Protein AF-A0A4Q2D9K8-F1 (afdb_monomer_lite)

Foldseek 3Di:
DDDPDPDDVVVVVVVVVVPVPPLPDPVLALVQVVPDPAALLCQQSVNSVVCVVCVVVFDWDWDDDDDPDDTDIHGPVVVLLPDPVNVSRVDRFDPAPVSNVSSLVSVLVSQCVNADVPDSQRSVQSVLLVVLLVPDPCNRVLVVLCRVVSVVVVVCCVLVVDGDDNVVVVVSVVVSVVVVVVVVVVVVVVVVVVVVVVVVVVVVVVVVVPPDDDDDDDDDDDDDDDDDPPDDPPPDDPDDPWDQDLQQRDTDDYLLPDDPVRAQADSVRHHFQWDADPVDSFIAGPVRFTAQPQCQVPNPVGCSDPDNVPPSGDNAARRHGHNPGHPVQVCVPPVRPDDD

pLDDT: mean 78.57, std 21.01, range [27.64, 98.44]

Secondary structure (DSSP, 8-state):
--------HHHHHHHHHHHTT--PPPHHHHHHHHHSPPPGGGGSHHHHHHHHHHGGGS-EEEPPP-TTPPP-EEE-HHHHHT-GGGGGG--SS-SSHHHHHHHHHHHHHHHHHTSPTT--HHHHHHHHHHHHHHT-TTTTTTHHHHHHHHHHHHHHHHHH-PPP-HHHHHHHHHHHHHHHHHHHHHHHHHHHHHHHHHHHHHHHHHHTTS------------------------------SSPBPTTT--BTS-GGG--TTS-SB-TTSPBPS-EE-TTSS-EE-TT-PBBPHHHHHHGGG--SSSSGGG--SB-S-TTT--SSS-GGG-TTSTTSPPP-

InterPro domains:
  IPR000571 Zinc finger, CCCH-type [PS50103] (286-318)

Radius of gyration: 29.57 Å; chains: 1; bounding box: 108×53×80 Å

Structure (mmCIF, N/CA/C/O backbone):
data_AF-A0A4Q2D9K8-F1
#
_entry.id   AF-A0A4Q2D9K8-F1
#
loop_
_atom_site.group_PDB
_atom_site.id
_atom_site.type_symbol
_atom_site.label_atom_id
_atom_site.label_alt_id
_atom_site.label_comp_id
_atom_site.label_asym_id
_atom_site.label_entity_id
_atom_site.label_seq_id
_atom_site.pdbx_PDB_ins_code
_atom_site.Cartn_x
_atom_site.Cartn_y
_atom_site.Cartn_z
_atom_site.occupancy
_atom_site.B_iso_or_equiv
_atom_site.auth_seq_id
_atom_site.auth_comp_id
_atom_site.auth_asym_id
_atom_site.auth_atom_id
_atom_site.pdbx_PDB_model_num
ATOM 1 N N . MET A 1 1 ? 55.730 -14.990 -0.339 1.00 35.03 1 MET A N 1
ATOM 2 C CA . MET A 1 1 ? 55.556 -14.354 0.984 1.00 35.03 1 MET A CA 1
ATOM 3 C C . MET A 1 1 ? 54.187 -13.722 0.945 1.00 35.03 1 MET A C 1
ATOM 5 O O . MET A 1 1 ? 54.032 -12.628 0.416 1.00 35.03 1 MET A O 1
ATOM 9 N N . ASP A 1 2 ? 53.203 -14.504 1.368 1.00 34.16 2 ASP A N 1
ATOM 10 C CA . ASP A 1 2 ? 51.785 -14.205 1.212 1.00 34.16 2 ASP A CA 1
ATOM 11 C C . ASP A 1 2 ? 51.328 -13.333 2.372 1.00 34.16 2 ASP A C 1
ATOM 13 O O . ASP A 1 2 ? 51.400 -13.739 3.532 1.00 34.16 2 ASP A O 1
ATOM 17 N N . ASN A 1 3 ? 50.883 -12.121 2.058 1.00 31.98 3 ASN A N 1
ATOM 18 C CA . ASN A 1 3 ? 50.346 -11.198 3.044 1.00 31.98 3 ASN A CA 1
ATOM 19 C C . ASN A 1 3 ? 48.836 -11.447 3.158 1.00 31.98 3 ASN A C 1
ATOM 21 O O . ASN A 1 3 ? 48.027 -10.841 2.455 1.00 31.98 3 ASN A O 1
ATOM 25 N N . TRP A 1 4 ? 48.471 -12.402 4.011 1.00 30.23 4 TRP A N 1
ATOM 26 C CA . TRP A 1 4 ? 47.093 -12.617 4.437 1.00 30.23 4 TRP A CA 1
ATOM 27 C C . TRP A 1 4 ? 46.688 -11.457 5.347 1.00 30.23 4 TRP A C 1
ATOM 29 O O . TRP A 1 4 ? 47.058 -11.413 6.520 1.00 30.23 4 TRP A O 1
ATOM 39 N N . TYR A 1 5 ? 45.935 -10.498 4.812 1.00 39.97 5 TYR A N 1
ATOM 40 C CA . TYR A 1 5 ? 45.226 -9.543 5.654 1.00 39.97 5 TYR A CA 1
ATOM 41 C C . TYR A 1 5 ? 44.188 -10.316 6.469 1.00 39.97 5 TYR A C 1
ATOM 43 O O . TYR A 1 5 ? 43.208 -10.817 5.921 1.00 39.97 5 TYR A O 1
ATOM 51 N N . LEU A 1 6 ? 44.426 -10.417 7.780 1.00 42.88 6 LEU A N 1
ATOM 52 C CA . LEU A 1 6 ? 43.429 -10.840 8.756 1.00 42.88 6 LEU A CA 1
ATOM 53 C C . LEU A 1 6 ? 42.192 -9.954 8.597 1.00 42.88 6 LEU A C 1
ATOM 55 O O . LEU A 1 6 ? 42.190 -8.778 8.967 1.00 42.88 6 LEU A O 1
ATOM 59 N N . ILE A 1 7 ? 41.142 -10.532 8.022 1.00 41.81 7 ILE A N 1
ATOM 60 C CA . ILE A 1 7 ? 39.814 -9.940 8.011 1.00 41.81 7 ILE A CA 1
ATOM 61 C C . ILE A 1 7 ? 39.368 -9.876 9.473 1.00 41.81 7 ILE A C 1
ATOM 63 O O . ILE A 1 7 ? 39.369 -10.872 10.192 1.00 41.81 7 ILE A O 1
ATOM 67 N N . ASN A 1 8 ? 39.055 -8.670 9.939 1.00 43.88 8 ASN A N 1
ATOM 68 C CA . ASN A 1 8 ? 38.523 -8.450 11.276 1.00 43.88 8 ASN A CA 1
ATOM 69 C C . ASN A 1 8 ? 37.195 -9.230 11.416 1.00 43.88 8 ASN A C 1
ATOM 71 O O . ASN A 1 8 ? 36.307 -9.006 10.592 1.00 43.88 8 ASN A O 1
ATOM 75 N N . PRO A 1 9 ? 37.000 -10.077 12.443 1.00 47.94 9 PRO A N 1
ATOM 76 C CA . PRO A 1 9 ? 35.754 -10.825 12.643 1.00 47.94 9 PRO A CA 1
ATOM 77 C C . PRO A 1 9 ? 34.503 -9.931 12.707 1.00 47.94 9 PRO A C 1
ATOM 79 O O . PRO A 1 9 ? 33.418 -10.337 12.301 1.00 47.94 9 PRO A O 1
ATOM 82 N N . ALA A 1 10 ? 34.641 -8.671 13.141 1.00 44.41 10 ALA A N 1
ATOM 83 C CA . ALA A 1 10 ? 33.547 -7.695 13.114 1.00 44.41 10 ALA A CA 1
ATOM 84 C C . ALA A 1 10 ? 33.132 -7.289 11.683 1.00 44.41 10 ALA A C 1
ATOM 86 O O . ALA A 1 10 ? 31.974 -6.944 11.440 1.00 44.41 10 ALA A O 1
ATOM 87 N N . ASN A 1 11 ? 34.059 -7.367 10.724 1.00 42.81 11 ASN A N 1
ATOM 88 C CA . ASN A 1 11 ? 33.779 -7.162 9.306 1.00 42.81 11 ASN A CA 1
ATOM 89 C C . ASN A 1 11 ? 33.206 -8.420 8.649 1.00 42.81 11 ASN A C 1
ATOM 91 O O . ASN A 1 11 ? 32.446 -8.269 7.701 1.00 42.81 11 ASN A O 1
ATOM 95 N N . GLU A 1 12 ? 33.494 -9.627 9.152 1.00 41.28 12 GLU A N 1
ATOM 96 C CA . GLU A 1 12 ? 32.852 -10.861 8.672 1.00 41.28 12 GLU A CA 1
ATOM 97 C C . GLU A 1 12 ? 31.369 -10.901 9.026 1.00 41.28 12 GLU A C 1
ATOM 99 O O . GLU A 1 12 ? 30.566 -11.259 8.174 1.00 41.28 12 GLU A O 1
ATOM 104 N N . VAL A 1 13 ? 30.970 -10.457 10.223 1.00 45.75 13 VAL A N 1
ATOM 105 C CA . VAL A 1 13 ? 29.542 -10.399 10.577 1.00 45.75 13 VAL A CA 1
ATOM 106 C C . VAL A 1 13 ? 28.808 -9.390 9.691 1.00 45.75 13 VAL A C 1
ATOM 108 O O . VAL A 1 13 ? 27.728 -9.700 9.205 1.00 45.75 13 VAL A O 1
ATOM 111 N N . ASN A 1 14 ? 29.406 -8.231 9.394 1.00 38.59 14 ASN A N 1
ATOM 112 C CA . ASN A 1 14 ? 28.799 -7.239 8.499 1.00 38.59 14 ASN A CA 1
ATOM 113 C C . ASN A 1 14 ? 28.802 -7.681 7.025 1.00 38.59 14 ASN A C 1
ATOM 115 O O . ASN A 1 14 ? 27.793 -7.532 6.345 1.00 38.59 14 ASN A O 1
ATOM 119 N N . TRP A 1 15 ? 29.891 -8.266 6.517 1.00 34.66 15 TRP A N 1
ATOM 120 C CA . TRP A 1 15 ? 29.957 -8.738 5.129 1.00 34.66 15 TRP A CA 1
ATOM 121 C C . TRP A 1 15 ? 29.147 -10.014 4.894 1.00 34.66 15 TRP A C 1
ATOM 123 O O . TRP A 1 15 ? 28.540 -10.140 3.836 1.00 34.66 15 TRP A O 1
ATOM 133 N N . ALA A 1 16 ? 29.065 -10.932 5.859 1.00 35.22 16 ALA A N 1
ATOM 134 C CA . ALA A 1 16 ? 28.214 -12.115 5.757 1.00 35.22 16 ALA A CA 1
ATOM 135 C C . ALA A 1 16 ? 26.722 -11.750 5.834 1.00 35.22 16 ALA A C 1
ATOM 137 O O . ALA A 1 16 ? 25.930 -12.338 5.100 1.00 35.22 16 ALA A O 1
ATOM 138 N N . PHE A 1 17 ? 26.333 -10.737 6.626 1.00 38.47 17 PHE A N 1
ATOM 139 C CA . PHE A 1 17 ? 24.952 -10.223 6.628 1.00 38.47 17 PHE A CA 1
ATOM 140 C C . PHE A 1 17 ? 24.591 -9.484 5.330 1.00 38.47 17 PHE A C 1
ATOM 142 O O . PHE A 1 17 ? 23.445 -9.543 4.888 1.00 38.47 17 PHE A O 1
ATOM 149 N N . ILE A 1 18 ? 25.565 -8.810 4.708 1.00 40.53 18 ILE A N 1
ATOM 150 C CA . ILE A 1 18 ? 25.373 -8.059 3.458 1.00 40.53 18 ILE A CA 1
ATOM 151 C C . ILE A 1 18 ? 25.428 -8.977 2.218 1.00 40.53 18 ILE A C 1
ATOM 153 O O . ILE A 1 18 ? 24.690 -8.737 1.267 1.00 40.53 18 ILE A O 1
ATOM 157 N N . ASN A 1 19 ? 26.225 -10.056 2.218 1.00 34.38 19 ASN A N 1
ATOM 158 C CA . ASN A 1 19 ? 26.426 -10.900 1.027 1.00 34.38 19 ASN A CA 1
ATOM 159 C C . ASN A 1 19 ? 25.622 -12.210 0.985 1.00 34.38 19 ASN A C 1
ATOM 161 O O . ASN A 1 19 ? 25.427 -12.729 -0.112 1.00 34.38 19 ASN A O 1
ATOM 165 N N . HIS A 1 20 ? 25.101 -12.742 2.101 1.00 38.03 20 HIS A N 1
ATOM 166 C CA . HIS A 1 20 ? 24.167 -13.885 2.040 1.00 38.03 20 HIS A CA 1
ATOM 167 C C . HIS A 1 20 ? 22.721 -13.486 1.696 1.00 38.03 20 HIS A C 1
ATOM 169 O O . HIS A 1 20 ? 21.918 -14.352 1.361 1.00 38.03 20 HIS A O 1
ATOM 175 N N . ASN A 1 21 ? 22.423 -12.184 1.697 1.00 42.75 21 ASN A N 1
ATOM 176 C CA . ASN A 1 21 ? 21.133 -11.601 1.327 1.00 42.75 21 ASN A CA 1
ATOM 177 C C . ASN A 1 21 ? 21.234 -10.740 0.060 1.00 42.75 21 ASN A C 1
ATOM 179 O O . ASN A 1 21 ? 20.575 -9.706 -0.044 1.00 42.75 21 ASN A O 1
ATOM 183 N N . GLN A 1 22 ? 22.032 -11.143 -0.935 1.00 49.69 22 GLN A N 1
ATOM 184 C CA . GLN A 1 22 ? 21.760 -10.665 -2.291 1.00 49.69 22 GLN A CA 1
ATOM 185 C C . GLN A 1 22 ? 20.464 -11.326 -2.755 1.00 49.69 22 GLN A C 1
ATOM 187 O O . GLN A 1 22 ? 20.467 -12.354 -3.433 1.00 49.69 22 GLN A O 1
ATOM 192 N N . THR A 1 23 ? 19.339 -10.754 -2.333 1.00 59.81 23 THR A N 1
ATOM 193 C CA . THR A 1 23 ? 18.025 -11.059 -2.872 1.00 59.81 23 THR A CA 1
ATOM 194 C C . THR A 1 23 ? 18.104 -10.753 -4.359 1.00 59.81 23 THR A C 1
ATOM 196 O O . THR A 1 23 ? 18.115 -9.600 -4.783 1.00 59.81 23 THR A O 1
ATOM 199 N N . ASN A 1 24 ? 18.295 -11.799 -5.161 1.00 79.88 24 ASN A N 1
ATOM 200 C CA . ASN A 1 24 ? 18.372 -11.659 -6.601 1.00 79.88 24 ASN A CA 1
ATOM 201 C C . ASN A 1 24 ? 16.974 -11.276 -7.089 1.00 79.88 24 ASN A C 1
ATOM 203 O O . ASN A 1 24 ? 16.002 -11.982 -6.806 1.00 79.88 24 ASN A O 1
ATOM 207 N N . PHE A 1 25 ? 16.867 -10.138 -7.766 1.00 89.38 25 PHE A N 1
ATOM 208 C CA . PHE A 1 25 ? 15.613 -9.664 -8.329 1.00 89.38 25 PHE A CA 1
ATOM 209 C C . PHE A 1 25 ? 15.608 -9.980 -9.824 1.00 89.38 25 PHE A C 1
ATOM 211 O O . PHE A 1 25 ? 16.459 -9.464 -10.552 1.00 89.38 25 PHE A O 1
ATOM 218 N N . PRO A 1 26 ? 14.664 -10.798 -10.322 1.00 88.94 26 PRO A N 1
ATOM 219 C CA . PRO A 1 26 ? 14.592 -11.074 -11.747 1.00 88.94 26 PRO A CA 1
ATOM 220 C C . PRO A 1 26 ? 14.405 -9.782 -12.549 1.00 88.94 26 PRO A C 1
ATOM 222 O O . PRO A 1 26 ? 13.541 -8.969 -12.222 1.00 88.94 26 PRO A O 1
ATOM 225 N N . ASN A 1 27 ? 15.147 -9.616 -13.647 1.00 89.00 27 ASN A N 1
ATOM 226 C CA . ASN A 1 27 ? 15.088 -8.403 -14.478 1.00 89.00 27 ASN A CA 1
ATOM 227 C C . ASN A 1 27 ? 13.661 -8.041 -14.925 1.00 89.00 27 ASN A C 1
ATOM 229 O O . ASN A 1 27 ? 13.317 -6.866 -15.010 1.00 89.00 27 ASN A O 1
ATOM 233 N N . ILE A 1 28 ? 12.805 -9.039 -15.172 1.00 90.06 28 ILE A N 1
ATOM 234 C CA . ILE A 1 28 ? 11.403 -8.802 -15.543 1.00 90.06 28 ILE A CA 1
ATOM 235 C C . ILE A 1 28 ? 10.595 -8.155 -14.408 1.00 90.06 28 ILE A C 1
ATOM 237 O O . ILE A 1 28 ? 9.701 -7.362 -14.679 1.00 90.06 28 ILE A O 1
ATOM 241 N N . VAL A 1 29 ? 10.921 -8.439 -13.143 1.00 91.75 29 VAL A N 1
ATOM 242 C CA . VAL A 1 29 ? 10.312 -7.796 -11.966 1.00 91.75 29 VAL A CA 1
ATOM 243 C C . VAL A 1 29 ? 10.755 -6.334 -11.904 1.00 91.75 29 VAL A C 1
ATOM 245 O O . VAL A 1 29 ? 9.918 -5.450 -11.753 1.00 91.75 29 VAL A O 1
ATOM 248 N N . VAL A 1 30 ? 12.051 -6.073 -12.117 1.00 89.56 30 VAL A N 1
ATOM 249 C CA . VAL A 1 30 ? 12.616 -4.711 -12.167 1.00 89.56 30 VAL A CA 1
ATOM 250 C C . VAL A 1 30 ? 11.923 -3.870 -13.244 1.00 89.56 30 VAL A C 1
ATOM 252 O O . VAL A 1 30 ? 11.410 -2.794 -12.938 1.00 89.56 30 VAL A O 1
ATOM 255 N N . GLY A 1 31 ? 11.828 -4.393 -14.471 1.00 85.81 31 GLY A N 1
ATOM 256 C CA . GLY A 1 31 ? 11.148 -3.714 -15.577 1.00 85.81 31 GLY A CA 1
ATOM 257 C C . GLY A 1 31 ? 9.638 -3.571 -15.364 1.00 85.81 31 GLY A C 1
ATOM 258 O O . GLY A 1 31 ? 9.051 -2.568 -15.749 1.00 85.81 31 GLY A O 1
ATOM 259 N N . THR A 1 32 ? 8.987 -4.526 -14.691 1.00 89.31 32 THR A N 1
ATOM 260 C CA . THR A 1 32 ? 7.548 -4.424 -14.391 1.00 89.31 32 THR A CA 1
ATOM 261 C C . THR A 1 32 ? 7.241 -3.219 -13.505 1.00 89.31 32 THR A C 1
ATOM 263 O O . THR A 1 32 ? 6.275 -2.516 -13.789 1.00 89.31 32 THR A O 1
ATOM 266 N N . GLU A 1 33 ? 8.065 -2.936 -12.488 1.00 88.62 33 GLU A N 1
ATOM 267 C CA . GLU A 1 33 ? 7.829 -1.838 -11.534 1.00 88.62 33 GLU A CA 1
ATOM 268 C C . GLU A 1 33 ? 7.759 -0.454 -12.212 1.00 88.62 33 GLU A C 1
ATOM 270 O O . GLU A 1 33 ? 7.072 0.450 -11.719 1.00 88.62 33 GLU A O 1
ATOM 275 N N . GLU A 1 34 ? 8.439 -0.274 -13.350 1.00 82.62 34 GLU A N 1
ATOM 276 C CA . GLU A 1 34 ? 8.389 0.957 -14.155 1.00 82.62 34 GLU A CA 1
ATOM 277 C C . GLU A 1 34 ? 7.003 1.218 -14.746 1.00 82.62 34 GLU A C 1
ATOM 279 O O . GLU A 1 34 ? 6.589 2.370 -14.865 1.00 82.62 34 GLU A O 1
ATOM 284 N N . HIS A 1 35 ? 6.257 0.157 -15.042 1.00 83.50 35 HIS A N 1
ATOM 285 C CA . HIS A 1 35 ? 4.963 0.242 -15.712 1.00 83.50 35 HIS A CA 1
ATOM 286 C C . HIS A 1 35 ? 3.786 -0.024 -14.773 1.00 83.50 35 HIS A C 1
ATOM 288 O O . HIS A 1 35 ? 2.715 0.559 -14.934 1.00 83.50 35 HIS A O 1
ATOM 294 N N . VAL A 1 36 ? 3.966 -0.909 -13.794 1.00 87.50 36 VAL A N 1
ATOM 295 C CA . VAL A 1 36 ? 2.915 -1.368 -12.887 1.00 87.50 36 VAL A CA 1
ATOM 296 C C . VAL A 1 36 ? 3.476 -1.470 -11.478 1.00 87.50 36 VAL A C 1
ATOM 298 O O . VAL A 1 36 ? 4.597 -1.910 -11.273 1.00 87.50 36 VAL A O 1
ATOM 301 N N . ARG A 1 37 ? 2.683 -1.061 -10.491 1.00 90.06 37 ARG A N 1
ATOM 302 C CA . ARG A 1 37 ? 3.049 -1.139 -9.078 1.00 90.06 37 ARG A CA 1
ATOM 303 C C . ARG A 1 37 ? 3.127 -2.594 -8.615 1.00 90.06 37 ARG A C 1
ATOM 305 O O . ARG A 1 37 ? 2.149 -3.328 -8.754 1.00 90.06 37 ARG A O 1
ATOM 312 N N . ILE A 1 38 ? 4.248 -2.974 -8.015 1.00 93.94 38 ILE A N 1
ATOM 313 C CA . ILE A 1 38 ? 4.430 -4.271 -7.370 1.00 93.94 38 ILE A CA 1
ATOM 314 C C . ILE A 1 38 ? 4.036 -4.157 -5.887 1.00 93.94 38 ILE A C 1
ATOM 316 O O . ILE A 1 38 ? 4.474 -3.224 -5.202 1.00 93.94 38 ILE A O 1
ATOM 320 N N . PRO A 1 39 ? 3.198 -5.077 -5.377 1.00 96.06 39 PRO A N 1
ATOM 321 C CA . PRO A 1 39 ? 2.836 -5.127 -3.966 1.00 96.06 39 PRO A CA 1
ATOM 322 C C . PRO A 1 39 ? 4.034 -5.204 -3.021 1.00 96.06 39 PRO A C 1
ATOM 324 O O . PRO A 1 39 ? 5.003 -5.912 -3.294 1.00 96.06 39 PRO A O 1
ATOM 327 N N . LEU A 1 40 ? 3.945 -4.555 -1.856 1.00 97.38 40 LEU A N 1
ATOM 328 C CA . LEU A 1 40 ? 5.023 -4.632 -0.861 1.00 97.38 40 LEU A CA 1
ATOM 329 C C . LEU A 1 40 ? 5.185 -6.059 -0.323 1.00 97.38 40 LEU A C 1
ATOM 331 O O . LEU A 1 40 ? 6.307 -6.505 -0.109 1.00 97.38 40 LEU A O 1
ATOM 335 N N . ALA A 1 41 ? 4.085 -6.801 -0.172 1.00 97.06 41 ALA A N 1
ATOM 336 C CA . ALA A 1 41 ? 4.126 -8.183 0.299 1.00 97.06 41 ALA A CA 1
ATOM 337 C C . ALA A 1 41 ? 4.968 -9.114 -0.592 1.00 97.06 41 ALA A C 1
ATOM 339 O O . ALA A 1 41 ? 5.447 -10.134 -0.108 1.00 97.06 41 ALA A O 1
ATOM 340 N N . TRP A 1 42 ? 5.197 -8.787 -1.871 1.00 96.56 42 TRP A N 1
ATOM 341 C CA . TRP A 1 42 ? 6.062 -9.596 -2.744 1.00 96.56 42 TRP A CA 1
ATOM 342 C C . TRP A 1 42 ? 7.522 -9.601 -2.295 1.00 96.56 42 TRP A C 1
ATOM 344 O O . TRP A 1 42 ? 8.267 -10.496 -2.681 1.00 96.56 42 TRP A O 1
ATOM 354 N N . PHE A 1 43 ? 7.920 -8.613 -1.492 1.00 96.81 43 PHE A N 1
ATOM 355 C CA . PHE A 1 43 ? 9.292 -8.416 -1.044 1.00 96.81 43 PHE A CA 1
ATOM 356 C C . PHE A 1 43 ? 9.622 -9.137 0.270 1.00 96.81 43 PHE A C 1
ATOM 358 O O . PHE A 1 43 ? 10.733 -8.979 0.768 1.00 96.81 43 PHE A O 1
ATOM 365 N N . THR A 1 44 ? 8.722 -9.948 0.834 1.00 96.25 44 THR A N 1
ATOM 366 C CA . THR A 1 44 ? 9.105 -10.888 1.906 1.00 96.25 44 THR A CA 1
ATOM 367 C C . THR A 1 44 ? 10.056 -11.952 1.346 1.00 96.25 44 THR A C 1
ATOM 369 O O . THR A 1 44 ? 9.990 -12.271 0.154 1.00 96.25 44 THR A O 1
ATOM 372 N N . ASN A 1 45 ? 10.962 -12.518 2.153 1.00 94.69 45 ASN A N 1
ATOM 373 C CA . ASN A 1 45 ? 11.956 -13.461 1.626 1.00 94.69 45 ASN A CA 1
ATOM 374 C C . ASN A 1 45 ? 11.286 -14.720 1.067 1.00 94.69 45 ASN A C 1
ATOM 376 O O . ASN A 1 45 ? 11.714 -15.220 0.028 1.00 94.69 45 ASN A O 1
ATOM 380 N N . ASP A 1 46 ? 10.206 -15.188 1.695 1.00 94.56 46 ASP A N 1
ATOM 381 C CA . ASP A 1 46 ? 9.431 -16.333 1.209 1.00 94.56 46 ASP A CA 1
ATOM 382 C C . ASP A 1 46 ? 8.835 -16.070 -0.178 1.00 94.56 46 ASP A C 1
ATOM 384 O O . ASP A 1 46 ? 8.950 -16.904 -1.084 1.00 94.56 46 ASP A O 1
ATOM 388 N N . ASN A 1 47 ? 8.255 -14.885 -0.381 1.00 95.88 47 ASN A N 1
ATOM 389 C CA . ASN A 1 47 ? 7.673 -14.516 -1.665 1.00 95.88 47 ASN A CA 1
ATOM 390 C C . ASN A 1 47 ? 8.746 -14.282 -2.731 1.00 95.88 47 ASN A C 1
ATOM 392 O O . ASN A 1 47 ? 8.583 -14.740 -3.862 1.00 95.88 47 ASN A O 1
ATOM 396 N N . LEU A 1 48 ? 9.881 -13.670 -2.386 1.00 95.06 48 LEU A N 1
ATOM 397 C CA . LEU A 1 48 ? 11.008 -13.516 -3.311 1.00 95.06 48 LEU A CA 1
ATOM 398 C C . LEU A 1 48 ? 11.630 -14.864 -3.690 1.00 95.06 48 LEU A C 1
ATOM 400 O O . LEU A 1 48 ? 11.961 -15.086 -4.857 1.00 95.06 48 LEU A O 1
ATOM 404 N N . ALA A 1 49 ? 11.752 -15.798 -2.745 1.00 94.31 49 ALA A N 1
ATOM 405 C CA . ALA A 1 49 ? 12.204 -17.157 -3.023 1.00 94.31 49 ALA A CA 1
ATOM 406 C C . ALA A 1 49 ? 11.225 -17.889 -3.951 1.00 94.31 49 ALA A C 1
ATOM 408 O O . ALA A 1 49 ? 11.646 -18.556 -4.900 1.00 94.31 49 ALA A O 1
ATOM 409 N N . PHE A 1 50 ? 9.919 -17.739 -3.716 1.00 95.31 50 PHE A N 1
ATOM 410 C CA . PHE A 1 50 ? 8.884 -18.282 -4.586 1.00 95.31 50 PHE A CA 1
ATOM 411 C C . PHE A 1 50 ? 8.957 -17.688 -6.002 1.00 95.31 50 PHE A C 1
ATOM 413 O O . PHE A 1 50 ? 8.952 -18.446 -6.974 1.00 95.31 50 PHE A O 1
ATOM 420 N N . ILE A 1 51 ? 9.082 -16.363 -6.131 1.00 95.06 51 ILE A N 1
ATOM 421 C CA . ILE A 1 51 ? 9.212 -15.670 -7.420 1.00 95.06 51 ILE A CA 1
ATOM 422 C C . ILE A 1 51 ? 10.434 -16.196 -8.174 1.00 95.06 51 ILE A C 1
ATOM 424 O O . ILE A 1 51 ? 10.304 -16.626 -9.316 1.00 95.06 51 ILE A O 1
ATOM 428 N N . ASN A 1 52 ? 11.603 -16.241 -7.533 1.00 93.50 52 ASN A N 1
ATOM 429 C CA . ASN A 1 52 ? 12.841 -16.695 -8.168 1.00 93.50 52 ASN A CA 1
ATOM 430 C C . ASN A 1 52 ? 12.768 -18.142 -8.673 1.00 93.50 52 ASN A C 1
ATOM 432 O O . ASN A 1 52 ? 13.258 -18.439 -9.760 1.00 93.50 52 ASN A O 1
ATOM 436 N N . ARG A 1 53 ? 12.124 -19.041 -7.920 1.00 94.56 53 ARG A N 1
ATOM 437 C CA . ARG A 1 53 ? 11.956 -20.447 -8.327 1.00 94.56 53 ARG A CA 1
ATOM 438 C C . ARG A 1 53 ? 10.976 -20.620 -9.484 1.00 94.56 53 ARG A C 1
ATOM 440 O O . ARG A 1 53 ? 11.143 -21.537 -10.280 1.00 94.56 53 ARG A O 1
ATOM 447 N N . ASN A 1 54 ? 9.958 -19.764 -9.567 1.00 94.38 54 ASN A N 1
ATOM 448 C CA . ASN A 1 54 ? 8.824 -19.958 -10.469 1.00 94.38 54 ASN A CA 1
ATOM 449 C C . ASN A 1 54 ? 8.755 -18.934 -11.607 1.00 94.38 54 ASN A C 1
ATOM 451 O O . ASN A 1 54 ? 7.797 -18.971 -12.374 1.00 94.38 54 ASN A O 1
ATOM 455 N N . ILE A 1 55 ? 9.741 -18.039 -11.747 1.00 92.88 55 ILE A N 1
ATOM 456 C CA . ILE A 1 55 ? 9.670 -16.873 -12.644 1.00 92.88 55 ILE A CA 1
ATOM 457 C C . ILE A 1 55 ? 9.325 -17.226 -14.097 1.00 92.88 55 ILE A C 1
ATOM 459 O O . ILE A 1 55 ? 8.599 -16.488 -14.756 1.00 92.88 55 ILE A O 1
ATOM 463 N N . SER A 1 56 ? 9.782 -18.380 -14.589 1.00 92.88 56 SER A N 1
ATOM 464 C CA . SER A 1 56 ? 9.496 -18.874 -15.943 1.00 92.88 56 SER A CA 1
ATOM 465 C C . SER A 1 56 ? 8.019 -19.201 -16.184 1.00 92.88 56 SER A C 1
ATOM 467 O O . SER A 1 56 ? 7.577 -19.214 -17.329 1.00 92.88 56 SER A O 1
ATOM 469 N N . SER A 1 57 ? 7.259 -19.458 -15.119 1.00 94.12 57 SER A N 1
ATOM 470 C CA . SER A 1 57 ? 5.830 -19.788 -15.163 1.00 94.12 57 SER A CA 1
ATOM 471 C C . SER A 1 57 ? 4.932 -18.566 -14.961 1.00 94.12 57 SER A C 1
ATOM 473 O O . SER A 1 57 ? 3.708 -18.695 -15.000 1.00 94.12 57 SER A O 1
ATOM 475 N N . PHE A 1 58 ? 5.505 -17.381 -14.717 1.00 95.69 58 PHE A N 1
ATOM 476 C CA . PHE A 1 58 ? 4.701 -16.183 -14.503 1.00 95.69 58 PHE A CA 1
ATOM 477 C C . PHE A 1 58 ? 4.034 -15.743 -15.812 1.00 95.69 58 PHE A C 1
ATOM 479 O O . PHE A 1 58 ? 4.691 -15.678 -16.855 1.00 95.69 58 PHE A O 1
ATOM 486 N N . PRO A 1 59 ? 2.740 -15.380 -15.773 1.00 95.38 59 PRO A N 1
ATOM 487 C CA . PRO A 1 59 ? 2.076 -14.813 -16.930 1.00 95.38 59 PRO A CA 1
ATOM 488 C C . PRO A 1 59 ? 2.702 -13.457 -17.259 1.00 95.38 59 PRO A C 1
ATOM 490 O O . PRO A 1 59 ? 2.934 -12.623 -16.380 1.00 95.38 59 PRO A O 1
ATOM 493 N N . THR A 1 60 ? 2.948 -13.222 -18.543 1.00 95.94 60 THR A N 1
ATOM 494 C CA . THR A 1 60 ? 3.530 -11.976 -19.043 1.00 95.94 60 THR A CA 1
ATOM 495 C C . THR A 1 60 ? 2.569 -11.271 -19.988 1.00 95.94 60 THR A C 1
ATOM 497 O O . THR A 1 60 ? 1.658 -11.872 -20.560 1.00 95.94 60 THR A O 1
ATOM 500 N N . GLN A 1 61 ? 2.749 -9.966 -20.126 1.00 93.06 61 GLN A N 1
ATOM 501 C CA . GLN A 1 61 ? 2.073 -9.140 -21.116 1.00 93.06 61 GLN A CA 1
ATOM 502 C C . GLN A 1 61 ? 3.081 -8.175 -21.733 1.00 93.06 61 GLN A C 1
ATOM 504 O O . GLN A 1 61 ? 4.118 -7.883 -21.141 1.00 93.06 61 GLN A O 1
ATOM 509 N N . LYS A 1 62 ? 2.786 -7.676 -22.931 1.00 91.06 62 LYS A N 1
ATOM 510 C CA . LYS A 1 62 ? 3.605 -6.638 -23.560 1.00 91.06 62 LYS A CA 1
ATOM 511 C C . LYS A 1 62 ? 3.143 -5.266 -23.083 1.00 91.06 62 LYS A C 1
ATOM 513 O O . LYS A 1 62 ? 1.940 -5.036 -22.965 1.00 91.06 62 LYS A O 1
ATOM 518 N N . THR A 1 63 ? 4.083 -4.362 -22.835 1.00 84.81 63 THR A N 1
ATOM 519 C CA . THR A 1 63 ? 3.765 -2.948 -22.616 1.00 84.81 63 THR A CA 1
ATOM 520 C C . THR A 1 63 ? 3.104 -2.352 -23.859 1.00 84.81 63 THR A C 1
ATOM 522 O O . THR A 1 63 ? 3.292 -2.830 -24.980 1.00 84.81 63 THR A O 1
ATOM 525 N N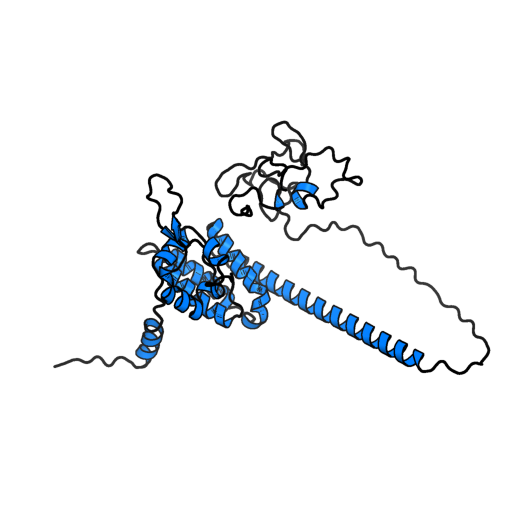 . SER A 1 64 ? 2.299 -1.305 -23.673 1.00 75.00 64 SER A N 1
ATOM 526 C CA . SER A 1 64 ? 1.847 -0.499 -24.810 1.00 75.00 64 SER A CA 1
ATOM 527 C C . SER A 1 64 ? 3.054 0.282 -25.325 1.00 75.00 64 SER A C 1
ATOM 529 O O . SER A 1 64 ? 3.673 1.000 -24.545 1.00 75.00 64 SER A O 1
ATOM 531 N N . GLY A 1 65 ? 3.423 0.112 -26.596 1.00 64.56 65 GLY A N 1
ATOM 532 C CA . GLY A 1 65 ? 4.493 0.910 -27.196 1.00 64.56 65 GLY A CA 1
ATOM 533 C C . GLY A 1 65 ? 4.088 2.384 -27.204 1.00 64.56 65 GLY A C 1
ATOM 534 O O . GLY A 1 65 ? 2.996 2.715 -27.666 1.00 64.56 65 GLY A O 1
ATOM 535 N N . ILE A 1 66 ? 4.940 3.253 -26.668 1.00 59.34 66 ILE A N 1
ATOM 536 C CA . ILE A 1 66 ? 4.765 4.707 -26.693 1.00 59.34 66 ILE A CA 1
ATOM 537 C C . ILE A 1 66 ? 5.926 5.270 -27.521 1.00 59.34 66 ILE A C 1
ATOM 539 O O . ILE A 1 66 ? 7.065 4.878 -27.304 1.00 59.34 66 ILE A O 1
ATOM 543 N N . ASN A 1 67 ? 5.643 6.171 -28.468 1.00 50.69 67 ASN A N 1
ATOM 544 C CA . ASN A 1 67 ? 6.652 6.923 -29.235 1.00 50.69 67 ASN A CA 1
ATOM 545 C C . ASN A 1 67 ? 7.768 6.059 -29.866 1.00 50.69 67 ASN A C 1
ATOM 547 O O . ASN A 1 67 ? 8.940 6.232 -29.546 1.00 50.69 67 ASN A O 1
ATOM 551 N N . ASP A 1 68 ? 7.406 5.129 -30.754 1.00 62.94 68 ASP A N 1
ATOM 552 C CA . ASP A 1 68 ? 8.335 4.246 -31.490 1.00 62.94 68 ASP A CA 1
ATOM 553 C C . ASP A 1 68 ? 9.198 3.293 -30.631 1.00 62.94 68 ASP A C 1
ATOM 555 O O . ASP A 1 68 ? 9.999 2.520 -31.169 1.00 62.94 68 ASP A O 1
ATOM 559 N N . GLU A 1 69 ? 9.002 3.255 -29.309 1.00 73.94 69 GLU A N 1
ATOM 560 C CA . GLU A 1 69 ? 9.642 2.265 -28.446 1.00 73.94 69 GLU A CA 1
ATOM 561 C C . GLU A 1 69 ? 9.038 0.871 -28.652 1.00 73.94 69 GLU A C 1
ATOM 563 O O . GLU A 1 69 ? 7.819 0.671 -28.723 1.00 73.94 69 GLU A O 1
ATOM 568 N N . LYS A 1 70 ? 9.915 -0.136 -28.735 1.00 79.81 70 LYS A N 1
ATOM 569 C CA . LYS A 1 70 ? 9.493 -1.531 -28.879 1.00 79.81 70 LYS A CA 1
ATOM 570 C C . LYS A 1 70 ? 8.782 -1.990 -27.599 1.00 79.81 70 LYS A C 1
ATOM 572 O O . LYS A 1 70 ? 9.357 -1.842 -26.525 1.00 79.81 70 LYS A O 1
ATOM 577 N N . PRO A 1 71 ? 7.600 -2.627 -27.702 1.00 83.56 71 PRO A N 1
ATOM 578 C CA . PRO A 1 71 ? 6.938 -3.249 -26.561 1.00 83.56 71 PRO A CA 1
ATOM 579 C C . PRO A 1 71 ? 7.867 -4.214 -25.818 1.00 83.56 71 PRO A C 1
ATOM 581 O O . PRO A 1 71 ? 8.454 -5.112 -26.430 1.00 83.56 71 PRO A O 1
ATOM 584 N N . ILE A 1 72 ? 7.959 -4.055 -24.501 1.00 86.56 72 ILE A N 1
ATOM 585 C CA . ILE A 1 72 ? 8.795 -4.871 -23.616 1.00 86.56 72 ILE A CA 1
ATOM 586 C C . ILE A 1 72 ? 7.882 -5.848 -22.859 1.00 86.56 72 ILE A C 1
ATOM 588 O O . ILE A 1 72 ? 6.773 -5.470 -22.467 1.00 86.56 72 ILE A O 1
ATOM 592 N N . PRO A 1 73 ? 8.278 -7.120 -22.673 1.00 90.88 73 PRO A N 1
ATOM 593 C CA . PRO A 1 73 ? 7.534 -8.040 -21.823 1.00 90.88 73 PRO A CA 1
ATOM 594 C C . PRO A 1 73 ? 7.668 -7.652 -20.344 1.00 90.88 73 PRO A C 1
ATOM 596 O O . PRO A 1 73 ? 8.774 -7.525 -19.823 1.00 90.88 73 PRO A O 1
ATOM 599 N N . ILE A 1 74 ? 6.533 -7.532 -19.663 1.00 93.38 74 ILE A N 1
ATOM 600 C CA . ILE A 1 74 ? 6.422 -7.329 -18.213 1.00 93.38 74 ILE A CA 1
ATOM 601 C C . ILE A 1 74 ? 5.521 -8.405 -17.604 1.00 93.38 74 ILE A C 1
ATOM 603 O O . ILE A 1 74 ? 4.798 -9.105 -18.321 1.00 93.38 74 ILE A O 1
ATOM 607 N N . LEU A 1 75 ? 5.525 -8.538 -16.280 1.00 94.12 75 LEU A N 1
ATOM 608 C CA . LEU A 1 75 ? 4.599 -9.431 -15.590 1.00 94.12 75 LEU A CA 1
ATOM 609 C C . LEU A 1 75 ? 3.156 -8.940 -15.760 1.00 94.12 75 LEU A C 1
ATOM 611 O O . LEU A 1 75 ? 2.841 -7.754 -15.620 1.00 94.12 75 LEU A O 1
ATOM 615 N N . ASN A 1 76 ? 2.251 -9.870 -16.051 1.00 93.50 76 ASN A N 1
ATOM 616 C CA . ASN A 1 76 ? 0.824 -9.595 -16.072 1.00 93.50 76 ASN A CA 1
ATOM 617 C C . ASN A 1 76 ? 0.274 -9.696 -14.645 1.00 93.50 76 ASN A C 1
ATOM 619 O O . ASN A 1 76 ? -0.209 -10.745 -14.222 1.00 93.50 76 ASN A O 1
ATOM 623 N N . MET A 1 77 ? 0.351 -8.587 -13.908 1.00 91.31 77 MET A N 1
ATOM 624 C CA . MET A 1 77 ? -0.052 -8.521 -12.497 1.00 91.31 77 MET A CA 1
ATOM 625 C C . MET A 1 77 ? -1.517 -8.924 -12.276 1.00 91.31 77 MET A C 1
ATOM 627 O O . MET A 1 77 ? -1.827 -9.572 -11.280 1.00 91.31 77 MET A O 1
ATOM 631 N N . HIS A 1 78 ? -2.412 -8.619 -13.224 1.00 90.19 78 HIS A N 1
ATOM 632 C CA . HIS A 1 78 ? -3.812 -9.044 -13.155 1.00 90.19 78 HIS A CA 1
ATOM 633 C C . HIS A 1 78 ? -3.948 -10.566 -13.291 1.00 90.19 78 HIS A C 1
ATOM 635 O O . HIS A 1 78 ? -4.685 -11.195 -12.536 1.00 90.19 78 HIS A O 1
ATOM 641 N N . ALA A 1 79 ? -3.224 -11.186 -14.226 1.00 91.94 79 ALA A N 1
ATOM 642 C CA . ALA A 1 79 ? -3.224 -12.640 -14.367 1.00 91.94 79 ALA A CA 1
ATOM 643 C C . ALA A 1 79 ? -2.588 -13.341 -13.155 1.00 91.94 79 ALA A C 1
ATOM 645 O O . ALA A 1 79 ? -3.074 -14.393 -12.750 1.00 91.94 79 ALA A O 1
ATOM 646 N N . VAL A 1 80 ? -1.552 -12.750 -12.543 1.00 93.06 80 VAL A N 1
ATOM 647 C CA . VAL A 1 80 ? -0.976 -13.257 -11.285 1.00 93.06 80 VAL A CA 1
ATOM 648 C C . VAL A 1 80 ? -2.016 -13.217 -10.159 1.00 93.06 80 VAL A C 1
ATOM 650 O O . VAL A 1 80 ? -2.244 -14.231 -9.503 1.00 93.06 80 VAL A O 1
ATOM 653 N N . ALA A 1 81 ? -2.701 -12.083 -9.983 1.00 89.88 81 ALA A N 1
ATOM 654 C CA . ALA A 1 81 ? -3.702 -11.893 -8.931 1.00 89.88 81 ALA A CA 1
ATOM 655 C C . ALA A 1 81 ? -4.923 -12.824 -9.053 1.00 89.88 81 ALA A C 1
ATOM 657 O O . ALA A 1 81 ? -5.566 -13.126 -8.055 1.00 89.88 81 ALA A O 1
ATOM 658 N N . ASN A 1 82 ? -5.238 -13.304 -10.260 1.00 89.94 82 ASN A N 1
ATOM 659 C CA . ASN A 1 82 ? -6.389 -14.180 -10.510 1.00 89.94 82 ASN A CA 1
ATOM 660 C C . ASN A 1 82 ? -6.028 -15.670 -10.631 1.00 89.94 82 ASN A C 1
ATOM 662 O O . ASN A 1 82 ? -6.890 -16.492 -10.938 1.00 89.94 82 ASN A O 1
ATOM 666 N N . ASN A 1 83 ? -4.767 -16.044 -10.408 1.00 91.75 83 ASN A N 1
ATOM 667 C CA . ASN A 1 83 ? -4.311 -17.424 -10.540 1.00 91.75 83 ASN A CA 1
ATOM 668 C C . ASN A 1 83 ? -3.972 -18.026 -9.168 1.00 91.75 83 ASN A C 1
ATOM 670 O O . ASN A 1 83 ? -3.182 -17.476 -8.399 1.00 91.75 83 ASN A O 1
ATOM 674 N N . GLN A 1 84 ? -4.569 -19.186 -8.880 1.00 92.56 84 GLN A N 1
ATOM 675 C CA . GLN A 1 84 ? -4.459 -19.885 -7.596 1.00 92.56 84 GLN A CA 1
ATOM 676 C C . GLN A 1 84 ? -3.043 -20.384 -7.271 1.00 92.56 84 GLN A C 1
ATOM 678 O O . GLN A 1 84 ? -2.707 -20.555 -6.100 1.00 92.56 84 GLN A O 1
ATOM 683 N N . VAL A 1 85 ? -2.190 -20.575 -8.280 1.00 93.12 85 VAL A N 1
ATOM 684 C CA . VAL A 1 85 ? -0.777 -20.941 -8.081 1.00 93.12 85 VAL A CA 1
ATOM 685 C C . VAL A 1 85 ? -0.010 -19.821 -7.371 1.00 93.12 85 VAL A C 1
ATOM 687 O O . VAL A 1 85 ? 0.952 -20.091 -6.658 1.00 93.12 85 VAL A O 1
ATOM 690 N N . PHE A 1 86 ? -0.452 -18.569 -7.516 1.00 93.31 86 PHE A N 1
ATOM 691 C CA . PHE A 1 86 ? 0.231 -17.386 -6.989 1.00 93.31 86 PHE A CA 1
ATOM 692 C C . PHE A 1 86 ? -0.450 -16.790 -5.751 1.00 93.31 86 PHE A C 1
ATOM 694 O O . PHE A 1 86 ? -0.276 -15.609 -5.467 1.00 93.31 86 PHE A O 1
ATOM 701 N N . THR A 1 87 ? -1.220 -17.580 -4.999 1.00 92.50 87 THR A N 1
ATOM 702 C CA . THR A 1 87 ? -1.992 -17.100 -3.832 1.00 92.50 87 THR A CA 1
ATOM 703 C C . THR A 1 87 ? -1.149 -16.386 -2.777 1.00 92.50 87 THR A C 1
ATOM 705 O O . THR A 1 87 ? -1.594 -15.388 -2.211 1.00 92.50 87 THR A O 1
ATOM 708 N N . CYS A 1 88 ? 0.100 -16.811 -2.562 1.00 91.44 88 CYS A N 1
ATOM 709 C CA . CYS A 1 88 ? 1.033 -16.136 -1.651 1.00 91.44 88 CYS A CA 1
ATOM 710 C C . CYS A 1 88 ? 1.367 -14.683 -2.060 1.00 91.44 88 CYS A C 1
ATOM 712 O O . CYS A 1 88 ? 1.764 -13.879 -1.212 1.00 91.44 88 CYS A O 1
ATOM 714 N N . LEU A 1 89 ? 1.142 -14.335 -3.332 1.00 94.31 89 LEU A N 1
ATOM 715 C CA . LEU A 1 89 ? 1.416 -13.038 -3.953 1.00 94.31 89 LEU A CA 1
ATOM 716 C C . LEU A 1 89 ? 0.164 -12.161 -4.132 1.00 94.31 89 LEU A C 1
ATOM 718 O O . LEU A 1 89 ? 0.256 -11.073 -4.696 1.00 94.31 89 LEU A O 1
ATOM 722 N N . HIS A 1 90 ? -1.016 -12.598 -3.684 1.00 93.12 90 HIS A N 1
ATOM 723 C CA . HIS A 1 90 ? -2.264 -11.835 -3.869 1.00 93.12 90 HIS A CA 1
ATOM 724 C C . HIS A 1 90 ? -2.400 -10.643 -2.918 1.00 93.12 90 HIS A C 1
ATOM 726 O O . HIS A 1 90 ? -3.232 -9.763 -3.134 1.00 93.12 90 HIS A O 1
ATOM 732 N N . ARG A 1 91 ? -1.597 -10.608 -1.854 1.00 92.81 91 ARG A N 1
ATOM 733 C CA . ARG A 1 91 ? -1.661 -9.568 -0.827 1.00 92.81 91 ARG A CA 1
ATOM 734 C C . ARG A 1 91 ? -0.926 -8.310 -1.269 1.00 92.81 91 ARG A C 1
ATOM 736 O O . ARG A 1 91 ? 0.152 -8.376 -1.854 1.00 92.81 91 ARG A O 1
ATOM 743 N N . GLU A 1 92 ? -1.498 -7.161 -0.920 1.00 94.38 92 GLU A N 1
ATOM 744 C CA . GLU A 1 92 ? -0.849 -5.868 -1.124 1.00 94.38 92 GLU A CA 1
ATOM 745 C C . GLU A 1 92 ? 0.205 -5.585 -0.043 1.00 94.38 92 GLU A C 1
ATOM 747 O O . GLU A 1 92 ? 1.342 -5.199 -0.333 1.00 94.38 92 GLU A O 1
ATOM 752 N N . LEU A 1 93 ? -0.185 -5.805 1.213 1.00 96.56 93 LEU A N 1
ATOM 753 C CA . LEU A 1 93 ? 0.612 -5.517 2.396 1.00 96.56 93 LEU A CA 1
ATOM 754 C C . LEU A 1 93 ? 0.977 -6.803 3.142 1.00 96.56 93 LEU A C 1
ATOM 756 O O . LEU A 1 93 ? 0.197 -7.756 3.116 1.00 96.56 93 LEU A O 1
ATOM 760 N N . PRO A 1 94 ? 2.140 -6.823 3.808 1.00 97.25 94 PRO A N 1
ATOM 761 C CA . PRO A 1 94 ? 2.494 -7.860 4.774 1.00 97.25 94 PRO A CA 1
ATOM 762 C C . PRO A 1 94 ? 1.471 -7.982 5.917 1.00 97.25 94 PRO A C 1
ATOM 764 O O . PRO A 1 94 ? 0.768 -7.019 6.240 1.00 97.25 94 PRO A O 1
ATOM 767 N N . ASP A 1 95 ? 1.381 -9.157 6.547 1.00 94.44 95 ASP A N 1
ATOM 768 C CA . ASP A 1 95 ? 0.352 -9.388 7.577 1.00 94.44 95 ASP A CA 1
ATOM 769 C C . ASP A 1 95 ? 0.713 -8.743 8.911 1.00 94.44 95 ASP A C 1
ATOM 771 O O . ASP A 1 95 ? -0.161 -8.293 9.653 1.00 94.44 95 ASP A O 1
ATOM 775 N N . ASN A 1 96 ? 2.006 -8.694 9.216 1.00 97.12 96 ASN A N 1
ATOM 776 C CA . ASN A 1 96 ? 2.525 -8.231 10.490 1.00 97.12 96 ASN A CA 1
ATOM 777 C C . ASN A 1 96 ? 3.777 -7.363 10.309 1.00 97.12 96 ASN A C 1
ATOM 779 O O . ASN A 1 96 ? 4.389 -7.296 9.243 1.00 97.12 96 ASN A O 1
ATOM 783 N N . PHE A 1 97 ? 4.175 -6.705 11.397 1.00 97.75 97 PHE A N 1
ATOM 784 C CA . PHE A 1 97 ? 5.311 -5.791 11.397 1.00 97.75 97 PHE A CA 1
ATOM 785 C C . PHE A 1 97 ? 6.648 -6.466 11.044 1.00 97.75 97 PHE A C 1
ATOM 787 O O . PHE A 1 97 ? 7.509 -5.818 10.453 1.00 97.75 97 PHE A O 1
ATOM 794 N N . ALA A 1 98 ? 6.845 -7.741 11.396 1.00 97.38 98 ALA A N 1
ATOM 795 C CA . ALA A 1 98 ? 8.094 -8.445 11.108 1.00 97.38 98 ALA A CA 1
ATOM 796 C C . ALA A 1 98 ? 8.244 -8.719 9.604 1.00 97.38 98 ALA A C 1
ATOM 798 O O . ALA A 1 98 ? 9.284 -8.394 9.031 1.00 97.38 98 ALA A O 1
ATOM 799 N N . GLU A 1 99 ? 7.186 -9.215 8.956 1.00 97.44 99 GLU A N 1
ATOM 800 C CA . GLU A 1 99 ? 7.142 -9.359 7.494 1.00 97.44 99 GLU A CA 1
ATOM 801 C C . GLU A 1 99 ? 7.252 -7.999 6.793 1.00 97.44 99 GLU A C 1
ATOM 803 O O . GLU A 1 99 ? 7.899 -7.877 5.755 1.00 97.44 99 GLU A O 1
ATOM 808 N N . TRP A 1 100 ? 6.653 -6.946 7.362 1.00 98.19 100 TRP A N 1
ATOM 809 C CA . TRP A 1 100 ? 6.817 -5.593 6.835 1.00 98.19 100 TRP A CA 1
ATOM 810 C C . TRP A 1 100 ? 8.268 -5.139 6.882 1.00 98.19 100 TRP A C 1
ATOM 812 O O . TRP A 1 100 ? 8.789 -4.716 5.857 1.00 98.19 100 TRP A O 1
ATOM 822 N N . LEU A 1 101 ? 8.953 -5.293 8.015 1.00 97.56 101 LEU A N 1
ATOM 823 C CA . LEU A 1 101 ? 10.361 -4.924 8.150 1.00 97.56 101 LEU A CA 1
ATOM 824 C C . LEU A 1 101 ? 11.236 -5.638 7.110 1.00 97.56 101 LEU A C 1
ATOM 826 O O . LEU A 1 101 ? 12.027 -4.998 6.419 1.00 97.56 101 LEU A O 1
ATOM 830 N N . GLU A 1 102 ? 11.055 -6.946 6.958 1.00 96.25 102 GLU A N 1
ATOM 831 C CA . GLU A 1 102 ? 11.718 -7.742 5.926 1.00 96.25 102 GLU A CA 1
ATOM 832 C C . GLU A 1 102 ? 11.443 -7.193 4.515 1.00 96.25 102 GLU A C 1
ATOM 834 O O . GLU A 1 102 ? 12.380 -6.875 3.775 1.00 96.25 102 GLU A O 1
ATOM 839 N N . ALA A 1 103 ? 10.166 -6.999 4.174 1.00 97.62 103 ALA A N 1
ATOM 840 C CA . ALA A 1 103 ? 9.749 -6.478 2.881 1.00 97.62 103 ALA A CA 1
ATOM 841 C C . ALA A 1 103 ? 10.298 -5.073 2.593 1.00 97.62 103 ALA A C 1
ATOM 843 O O . ALA A 1 103 ? 10.688 -4.791 1.461 1.00 97.62 103 ALA A O 1
ATOM 844 N N . THR A 1 104 ? 10.378 -4.193 3.596 1.00 97.44 104 THR A N 1
ATOM 845 C CA . THR A 1 104 ? 10.915 -2.835 3.414 1.00 97.44 104 THR A CA 1
ATOM 846 C C . THR A 1 104 ? 12.400 -2.839 3.072 1.00 97.44 104 THR A C 1
ATOM 848 O O . THR A 1 104 ? 12.812 -2.117 2.164 1.00 97.44 104 THR A O 1
ATOM 851 N N . ASN A 1 105 ? 13.197 -3.687 3.728 1.00 95.56 105 ASN A N 1
ATOM 852 C CA . ASN A 1 105 ? 14.628 -3.807 3.447 1.00 95.56 105 ASN A CA 1
ATOM 853 C C . ASN A 1 105 ? 14.860 -4.302 2.015 1.00 95.56 105 ASN A C 1
ATOM 855 O O . ASN A 1 105 ? 15.641 -3.715 1.263 1.00 95.56 105 ASN A O 1
ATOM 859 N N . ASN A 1 106 ? 14.119 -5.333 1.605 1.00 96.50 106 ASN A N 1
ATOM 860 C CA . ASN A 1 106 ? 14.187 -5.855 0.245 1.00 96.50 106 ASN A CA 1
ATOM 861 C C . ASN A 1 106 ? 13.689 -4.839 -0.793 1.00 96.50 106 ASN A C 1
ATOM 863 O O . ASN A 1 106 ? 14.311 -4.690 -1.842 1.00 96.50 106 ASN A O 1
ATOM 867 N N . MET A 1 107 ? 12.623 -4.088 -0.499 1.00 95.69 107 MET A N 1
ATOM 868 C CA . MET A 1 107 ? 12.132 -3.020 -1.373 1.00 95.69 107 MET A CA 1
ATOM 869 C C . MET A 1 107 ? 13.170 -1.899 -1.535 1.00 95.69 107 MET A C 1
ATOM 871 O O . MET A 1 107 ? 13.383 -1.434 -2.649 1.00 95.69 107 MET A O 1
ATOM 875 N N . ILE A 1 108 ? 13.856 -1.470 -0.469 1.00 95.12 108 ILE A N 1
ATOM 876 C CA . ILE A 1 108 ? 14.923 -0.457 -0.573 1.00 95.12 108 ILE A CA 1
ATOM 877 C C . ILE A 1 108 ? 16.037 -0.947 -1.508 1.00 95.12 108 ILE A C 1
ATOM 879 O O . ILE A 1 108 ? 16.451 -0.211 -2.406 1.00 95.12 108 ILE A O 1
ATOM 883 N N . ASN A 1 109 ? 16.482 -2.195 -1.338 1.00 93.19 109 ASN A N 1
ATOM 884 C CA . ASN A 1 109 ? 17.508 -2.801 -2.191 1.00 93.19 109 ASN A CA 1
ATOM 885 C C . ASN A 1 109 ? 17.045 -2.911 -3.649 1.00 93.19 109 ASN A C 1
ATOM 887 O O . ASN A 1 109 ? 17.790 -2.574 -4.567 1.00 93.19 109 ASN A O 1
ATOM 891 N N . PHE A 1 110 ? 15.796 -3.318 -3.870 1.00 93.94 110 PHE A N 1
ATOM 892 C CA . PHE A 1 110 ? 15.194 -3.380 -5.197 1.00 93.94 110 PHE A CA 1
ATOM 893 C C . PHE A 1 110 ? 15.146 -2.009 -5.880 1.00 93.94 110 PHE A C 1
ATOM 895 O O . PHE A 1 110 ? 15.479 -1.884 -7.056 1.00 93.94 110 PHE A O 1
ATOM 902 N N . GLN A 1 111 ? 14.773 -0.960 -5.148 1.00 91.62 111 GLN A N 1
ATOM 903 C CA . GLN A 1 111 ? 14.686 0.393 -5.699 1.00 91.62 111 GLN A CA 1
ATOM 904 C C . GLN A 1 111 ? 16.069 0.982 -6.001 1.00 91.62 111 GLN A C 1
ATOM 906 O O . GLN A 1 111 ? 16.190 1.760 -6.943 1.00 91.62 111 GLN A O 1
ATOM 911 N N . ALA A 1 112 ? 17.119 0.551 -5.294 1.00 90.06 112 ALA A N 1
ATOM 912 C CA . ALA A 1 112 ? 18.499 0.893 -5.636 1.00 90.06 112 ALA A CA 1
ATOM 913 C C . ALA A 1 112 ? 18.920 0.349 -7.014 1.00 90.06 112 ALA A C 1
ATOM 915 O O . ALA A 1 112 ? 19.661 1.014 -7.732 1.00 90.06 112 ALA A O 1
ATOM 916 N N . LEU A 1 113 ? 18.409 -0.819 -7.429 1.00 87.94 113 LEU A N 1
ATOM 917 C CA . LEU A 1 113 ? 18.663 -1.369 -8.771 1.00 87.94 113 LEU A CA 1
ATOM 918 C C . LEU A 1 113 ? 17.977 -0.572 -9.889 1.00 87.94 113 LEU A C 1
ATOM 920 O O . LEU A 1 113 ? 18.371 -0.681 -11.048 1.00 87.94 113 LEU A O 1
ATOM 924 N N . ARG A 1 114 ? 16.944 0.205 -9.546 1.00 84.94 114 ARG A N 1
ATOM 925 C CA . ARG A 1 114 ? 16.169 1.034 -10.481 1.00 84.94 114 ARG A CA 1
ATOM 926 C C . ARG A 1 114 ? 16.687 2.460 -10.588 1.00 84.94 114 ARG A C 1
ATOM 928 O O . ARG A 1 114 ? 16.212 3.227 -11.425 1.00 84.94 114 ARG A O 1
ATOM 935 N N . ASP A 1 115 ? 17.620 2.848 -9.728 1.00 84.06 115 ASP A N 1
ATOM 936 C CA . ASP A 1 115 ? 18.217 4.165 -9.824 1.00 84.06 115 ASP A CA 1
ATOM 937 C C . ASP A 1 115 ? 19.131 4.258 -11.052 1.00 84.06 115 ASP A C 1
ATOM 939 O O . ASP A 1 115 ? 19.939 3.377 -11.348 1.00 84.06 115 ASP A O 1
ATOM 943 N N . ILE A 1 116 ? 18.997 5.366 -11.787 1.00 79.88 116 ILE A N 1
ATOM 944 C CA . ILE A 1 116 ? 19.895 5.701 -12.896 1.00 79.88 116 ILE A CA 1
ATOM 945 C C . ILE A 1 116 ? 21.326 5.732 -12.355 1.00 79.88 116 ILE A C 1
ATOM 947 O O . ILE A 1 116 ? 21.560 6.210 -11.248 1.00 79.88 116 ILE A O 1
ATOM 951 N N . LYS A 1 117 ? 22.304 5.268 -13.138 1.00 74.44 117 LYS A N 1
ATOM 952 C CA . LYS A 1 117 ? 23.716 5.249 -12.731 1.00 74.44 117 LYS A CA 1
ATOM 953 C C . LYS A 1 117 ? 24.164 6.617 -12.188 1.00 74.44 117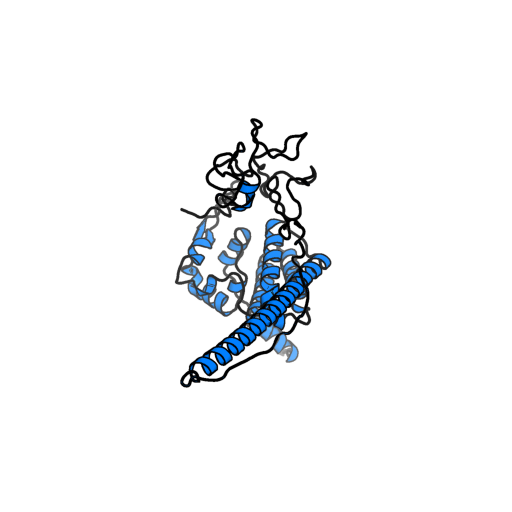 LYS A C 1
ATOM 955 O O . LYS A 1 117 ? 24.173 7.602 -12.920 1.00 74.44 117 LYS A O 1
ATOM 960 N N . GLY A 1 118 ? 24.558 6.656 -10.913 1.00 70.12 118 GLY A N 1
ATOM 961 C CA . GLY A 1 118 ? 24.976 7.878 -10.207 1.00 70.12 118 GLY A CA 1
ATOM 962 C C . GLY A 1 118 ? 23.853 8.626 -9.472 1.00 70.12 118 GLY A C 1
ATOM 963 O O . GLY A 1 118 ? 24.132 9.604 -8.786 1.00 70.12 118 GLY A O 1
ATOM 964 N N . SER A 1 119 ? 22.608 8.163 -9.579 1.00 84.00 119 SER A N 1
ATOM 965 C CA . SER A 1 119 ? 21.467 8.590 -8.767 1.00 84.00 119 SER A CA 1
ATOM 966 C C . SER A 1 119 ? 21.248 7.616 -7.608 1.00 84.00 119 SER A C 1
ATOM 968 O O . SER A 1 119 ? 21.589 6.441 -7.696 1.00 84.00 119 SER A O 1
ATOM 970 N N . SER A 1 120 ? 20.646 8.110 -6.531 1.00 86.06 120 SER A N 1
ATOM 971 C CA . SER A 1 120 ? 20.079 7.306 -5.439 1.00 86.06 120 SER A CA 1
ATOM 972 C C . SER A 1 120 ? 18.669 7.784 -5.078 1.00 86.06 120 SER A C 1
ATOM 974 O O . SER A 1 120 ? 18.198 7.609 -3.957 1.00 86.06 120 SER A O 1
ATOM 976 N N . ALA A 1 121 ? 18.001 8.487 -6.000 1.00 86.31 121 ALA A N 1
ATOM 977 C CA . ALA A 1 121 ? 16.771 9.215 -5.714 1.00 86.31 121 ALA A CA 1
ATOM 978 C C . ALA A 1 121 ? 15.611 8.302 -5.286 1.00 86.31 121 ALA A C 1
ATOM 980 O O . ALA A 1 121 ? 14.849 8.674 -4.388 1.00 86.31 121 ALA A O 1
ATOM 981 N N . ASN A 1 122 ? 15.459 7.126 -5.906 1.00 86.94 122 ASN A N 1
ATOM 982 C CA . ASN A 1 122 ? 14.427 6.168 -5.521 1.00 86.94 122 ASN A CA 1
ATOM 983 C C . ASN A 1 122 ? 14.798 5.492 -4.209 1.00 86.94 122 ASN A C 1
ATOM 985 O O . ASN A 1 122 ? 14.002 5.544 -3.268 1.00 86.94 122 ASN A O 1
ATOM 989 N N . GLN A 1 123 ? 16.009 4.935 -4.111 1.00 91.50 123 GLN A N 1
ATOM 990 C CA . GLN A 1 123 ? 16.483 4.292 -2.887 1.00 91.50 123 GLN A CA 1
ATOM 991 C C . GLN A 1 123 ? 16.354 5.228 -1.680 1.00 91.50 123 GLN A C 1
ATOM 993 O O . GLN A 1 123 ? 15.818 4.839 -0.642 1.00 91.50 123 GLN A O 1
ATOM 998 N N . MET A 1 124 ? 16.795 6.479 -1.816 1.00 92.12 124 MET A N 1
ATOM 999 C CA . MET A 1 124 ? 16.757 7.481 -0.754 1.00 92.12 124 MET A CA 1
ATOM 1000 C C . MET A 1 124 ? 15.327 7.800 -0.322 1.00 92.12 124 MET A C 1
ATOM 1002 O O . MET A 1 124 ? 15.058 7.862 0.876 1.00 92.12 124 MET A O 1
ATOM 1006 N N . TRP A 1 125 ? 14.393 7.963 -1.265 1.00 95.06 125 TRP A N 1
ATOM 1007 C CA . TRP A 1 125 ? 12.998 8.224 -0.910 1.00 95.06 125 TRP A CA 1
ATOM 1008 C C . TRP A 1 125 ? 12.394 7.058 -0.121 1.00 95.06 125 TRP A C 1
ATOM 1010 O O . TRP A 1 125 ? 11.805 7.282 0.934 1.00 95.06 125 TRP A O 1
ATOM 1020 N N . PHE A 1 126 ? 12.584 5.818 -0.585 1.00 96.12 126 PHE A N 1
ATOM 1021 C CA . PHE A 1 126 ? 12.085 4.632 0.122 1.00 96.12 126 PHE A CA 1
ATOM 1022 C C . PHE A 1 126 ? 12.755 4.462 1.488 1.00 96.12 126 PHE A C 1
ATOM 1024 O O . PHE A 1 126 ? 12.090 4.114 2.462 1.00 96.12 126 PHE A O 1
ATOM 1031 N N . THR A 1 127 ? 14.043 4.792 1.584 1.00 96.75 127 THR A N 1
ATOM 1032 C CA . THR A 1 127 ? 14.780 4.806 2.851 1.00 96.75 127 THR A CA 1
ATOM 1033 C C . THR A 1 127 ? 14.145 5.797 3.825 1.00 96.75 127 THR A C 1
ATOM 1035 O O . THR A 1 127 ? 13.816 5.420 4.946 1.00 96.75 127 THR A O 1
ATOM 1038 N N . GLN A 1 128 ? 13.901 7.043 3.409 1.00 97.50 128 GLN A N 1
ATOM 1039 C CA . GLN A 1 128 ? 13.247 8.060 4.243 1.00 97.50 128 GLN A CA 1
ATOM 1040 C C . GLN A 1 128 ? 11.827 7.646 4.651 1.00 97.50 128 GLN A C 1
ATOM 1042 O O . GLN A 1 128 ? 11.467 7.745 5.826 1.00 97.50 128 GLN A O 1
ATOM 1047 N N . HIS A 1 129 ? 11.050 7.140 3.692 1.00 98.0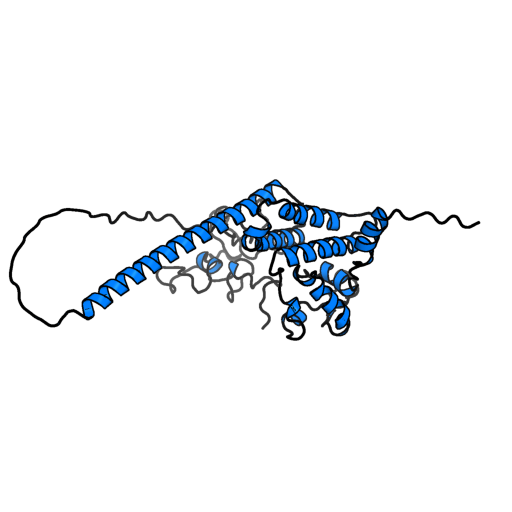6 129 HIS A N 1
ATOM 1048 C CA . HIS A 1 129 ? 9.680 6.684 3.888 1.00 98.06 129 HIS A CA 1
ATOM 1049 C C . HIS A 1 129 ? 9.589 5.578 4.950 1.00 98.06 129 HIS A C 1
ATOM 1051 O O . HIS A 1 129 ? 8.901 5.753 5.954 1.00 98.06 129 HIS A O 1
ATOM 1057 N N . PHE A 1 130 ? 10.326 4.475 4.795 1.00 98.19 130 PHE A N 1
ATOM 1058 C CA . PHE A 1 130 ? 10.266 3.373 5.758 1.00 98.19 130 PHE A CA 1
ATOM 1059 C C . PHE A 1 130 ? 10.940 3.716 7.095 1.00 98.19 130 PHE A C 1
ATOM 1061 O O . PHE A 1 130 ? 10.434 3.335 8.153 1.00 98.19 130 PHE A O 1
ATOM 1068 N N . THR A 1 131 ? 12.023 4.507 7.083 1.00 98.00 131 THR A N 1
ATOM 1069 C CA . THR A 1 131 ? 12.689 4.976 8.315 1.00 98.00 131 THR A CA 1
ATOM 1070 C C . THR A 1 131 ? 11.742 5.789 9.197 1.00 98.00 131 THR A C 1
ATOM 1072 O O . THR A 1 131 ? 11.799 5.680 10.422 1.00 98.00 131 THR A O 1
ATOM 1075 N N . PHE A 1 132 ? 10.835 6.574 8.605 1.00 98.44 132 PHE A N 1
ATOM 1076 C CA . PHE A 1 132 ? 9.822 7.295 9.373 1.00 98.44 132 PHE A CA 1
ATOM 1077 C C . PHE A 1 132 ? 8.976 6.345 10.233 1.00 98.44 132 PHE A C 1
ATOM 1079 O O . PHE A 1 132 ? 8.871 6.565 11.440 1.00 98.44 132 PHE A O 1
ATOM 1086 N N . PHE A 1 133 ? 8.415 5.282 9.648 1.00 98.12 133 PHE A N 1
ATOM 1087 C CA . PHE A 1 133 ? 7.589 4.313 10.380 1.00 98.12 133 PHE A CA 1
ATOM 1088 C C . PHE A 1 133 ? 8.420 3.494 11.379 1.00 98.12 133 PHE A C 1
ATOM 1090 O O . PHE A 1 133 ? 7.990 3.262 12.511 1.00 98.12 133 PHE A O 1
ATOM 1097 N N . MET A 1 134 ? 9.656 3.139 11.016 1.00 97.44 134 MET A N 1
ATOM 1098 C CA . MET A 1 134 ? 10.601 2.442 11.899 1.00 97.44 134 MET A CA 1
ATOM 1099 C C . MET A 1 134 ? 10.981 3.235 13.153 1.00 97.44 134 MET A C 1
ATOM 1101 O O . MET A 1 134 ? 11.262 2.651 14.208 1.00 97.44 134 MET A O 1
ATOM 1105 N N . ASN A 1 135 ? 10.947 4.561 13.069 1.00 97.44 135 ASN A N 1
ATOM 1106 C CA . ASN A 1 135 ? 11.290 5.439 14.181 1.00 97.44 135 ASN A CA 1
ATOM 1107 C C . ASN A 1 135 ? 10.109 5.751 15.106 1.00 97.44 135 ASN A C 1
ATOM 1109 O O . ASN A 1 135 ? 10.292 6.427 16.117 1.00 97.44 135 ASN A O 1
ATOM 1113 N N . GLN A 1 136 ? 8.911 5.230 14.825 1.00 97.12 136 GLN A N 1
ATOM 1114 C CA . GLN A 1 136 ? 7.776 5.412 15.725 1.00 97.12 136 GLN A CA 1
ATOM 1115 C C . GLN A 1 136 ? 7.911 4.509 16.957 1.00 97.12 136 GLN A C 1
ATOM 1117 O O . GLN A 1 136 ? 8.256 3.323 16.872 1.00 97.12 136 GLN A O 1
ATOM 1122 N N . VAL A 1 137 ? 7.627 5.078 18.130 1.00 96.81 137 VAL A N 1
ATOM 1123 C CA . VAL A 1 137 ? 7.721 4.376 19.424 1.00 96.81 137 VAL A CA 1
ATOM 1124 C C . VAL A 1 137 ? 6.713 3.228 19.500 1.00 96.81 137 VAL A C 1
ATOM 1126 O O . VAL A 1 137 ? 7.001 2.166 20.040 1.00 96.81 137 VAL A O 1
ATOM 1129 N N . ASP A 1 138 ? 5.536 3.419 18.914 1.00 96.31 138 ASP A N 1
ATOM 1130 C CA . ASP A 1 138 ? 4.407 2.491 18.938 1.00 96.31 138 ASP A CA 1
ATOM 1131 C C . ASP A 1 138 ? 4.230 1.695 17.634 1.00 96.31 138 ASP A C 1
ATOM 1133 O O . ASP A 1 138 ? 3.198 1.048 17.457 1.00 96.31 138 ASP A O 1
ATOM 1137 N N . LYS A 1 139 ? 5.248 1.683 16.759 1.00 96.56 139 LYS A N 1
ATOM 1138 C CA . LYS A 1 139 ? 5.201 1.078 15.415 1.00 96.56 139 LYS A CA 1
ATOM 1139 C C . LYS A 1 139 ? 4.661 -0.351 15.372 1.00 96.56 139 LYS A C 1
ATOM 1141 O O . LYS A 1 139 ? 3.811 -0.643 14.542 1.00 96.56 139 LYS A O 1
ATOM 1146 N N . VAL A 1 140 ? 5.110 -1.220 16.283 1.00 97.25 140 VAL A N 1
ATOM 1147 C CA . VAL A 1 140 ? 4.717 -2.639 16.297 1.00 97.25 140 VAL A CA 1
ATOM 1148 C C . VAL A 1 140 ? 3.265 -2.777 16.745 1.00 97.25 140 VAL A C 1
ATOM 1150 O O . VAL A 1 140 ? 2.463 -3.420 16.080 1.00 97.25 140 VAL A O 1
ATOM 1153 N N . ARG A 1 141 ? 2.911 -2.120 17.856 1.00 95.94 141 ARG A N 1
ATOM 1154 C CA . ARG A 1 141 ? 1.566 -2.177 18.448 1.00 95.94 141 ARG A CA 1
ATOM 1155 C C . ARG A 1 141 ? 0.502 -1.586 17.527 1.00 95.94 141 ARG A C 1
ATOM 1157 O O . ARG A 1 141 ? -0.641 -2.020 17.568 1.00 95.94 141 ARG A O 1
ATOM 1164 N N . LEU A 1 142 ? 0.863 -0.569 16.750 1.00 96.56 142 LEU A N 1
ATOM 1165 C CA . LEU A 1 142 ? -0.056 0.133 15.860 1.00 96.56 142 LEU A CA 1
ATOM 1166 C C . LEU A 1 142 ? 0.029 -0.320 14.406 1.00 96.56 142 LEU A C 1
ATOM 1168 O O . LEU A 1 142 ? -0.576 0.335 13.567 1.00 96.56 142 LEU A O 1
ATOM 1172 N N . TYR A 1 143 ? 0.747 -1.403 14.099 1.00 97.56 143 TYR A N 1
ATOM 1173 C CA . TYR A 1 143 ? 0.979 -1.837 12.721 1.00 97.56 143 TYR A CA 1
ATOM 1174 C C . TYR A 1 143 ? -0.302 -1.871 11.878 1.00 97.56 143 TYR A C 1
ATOM 1176 O O . TYR A 1 143 ? -0.381 -1.205 10.847 1.00 97.56 143 TYR A O 1
ATOM 1184 N N . ASP A 1 144 ? -1.345 -2.540 12.372 1.00 95.94 144 ASP A N 1
ATOM 1185 C CA . ASP A 1 144 ? -2.629 -2.635 11.669 1.00 95.94 144 ASP A CA 1
ATOM 1186 C C . ASP A 1 144 ? -3.329 -1.287 11.471 1.00 95.94 144 ASP A C 1
ATOM 1188 O O . ASP A 1 144 ? -4.114 -1.139 10.543 1.00 95.94 144 ASP A O 1
ATOM 1192 N N . ALA A 1 145 ? -3.036 -0.291 12.309 1.00 95.88 145 ALA A N 1
ATOM 1193 C CA . ALA A 1 145 ? -3.620 1.039 12.191 1.00 95.88 145 ALA A CA 1
ATOM 1194 C C . ALA A 1 145 ? -2.949 1.896 11.112 1.00 95.88 145 ALA A C 1
ATOM 1196 O O . ALA A 1 145 ? -3.605 2.751 10.518 1.00 95.88 145 ALA A O 1
ATOM 1197 N N . TRP A 1 146 ? -1.641 1.727 10.887 1.00 97.44 146 TRP A N 1
ATOM 1198 C CA . TRP A 1 146 ? -0.879 2.596 9.985 1.00 97.44 146 TRP A CA 1
ATOM 1199 C C . TRP A 1 146 ? -0.407 1.921 8.696 1.00 97.44 146 TRP A C 1
ATOM 1201 O O . TRP A 1 146 ? -0.020 2.642 7.779 1.00 97.44 146 TRP A O 1
ATOM 1211 N N . LYS A 1 147 ? -0.452 0.589 8.560 1.00 97.06 147 LYS A N 1
ATOM 1212 C CA . LYS A 1 147 ? 0.029 -0.102 7.345 1.00 97.06 147 LYS A CA 1
ATOM 1213 C C . LYS A 1 147 ? -0.693 0.334 6.064 1.00 97.06 147 LYS A C 1
ATOM 1215 O O . LYS A 1 147 ? -0.066 0.470 5.017 1.00 97.06 147 LYS A O 1
ATOM 1220 N N .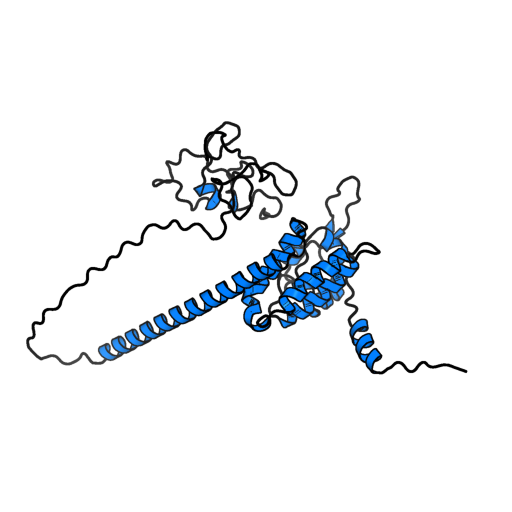 ASP A 1 148 ? -1.976 0.674 6.155 1.00 96.50 148 ASP A N 1
ATOM 1221 C CA . ASP A 1 148 ? -2.717 1.234 5.018 1.00 96.50 148 ASP A CA 1
ATOM 1222 C C . ASP A 1 148 ? -2.272 2.669 4.691 1.00 96.50 148 ASP A C 1
ATOM 1224 O O . ASP A 1 148 ? -2.342 3.109 3.545 1.00 96.50 148 ASP A O 1
ATOM 1228 N N . LYS A 1 149 ? -1.747 3.404 5.678 1.00 97.19 149 LYS A N 1
ATOM 1229 C CA . LYS A 1 149 ? -1.184 4.746 5.480 1.00 97.19 149 LYS A CA 1
ATOM 1230 C C . LYS A 1 149 ? 0.184 4.723 4.808 1.00 97.19 149 LYS A C 1
ATOM 1232 O O . LYS A 1 149 ? 0.456 5.587 3.979 1.00 97.19 149 LYS A O 1
ATOM 1237 N N . ASP A 1 150 ? 1.011 3.722 5.104 1.00 97.44 150 ASP A N 1
ATOM 1238 C CA . ASP A 1 150 ? 2.212 3.410 4.312 1.00 97.44 150 ASP A CA 1
ATOM 1239 C C . ASP A 1 150 ? 1.850 3.221 2.830 1.00 97.44 150 ASP A C 1
ATOM 1241 O O . ASP A 1 150 ? 2.424 3.882 1.959 1.00 97.44 150 ASP A O 1
ATOM 1245 N N . LEU A 1 151 ? 0.841 2.389 2.552 1.00 96.88 151 LEU A N 1
ATOM 1246 C CA . LEU A 1 151 ? 0.377 2.129 1.192 1.00 96.88 151 LEU A CA 1
ATOM 1247 C C . LEU A 1 151 ? -0.098 3.401 0.486 1.00 96.88 151 LEU A C 1
ATOM 1249 O O . LEU A 1 151 ? 0.321 3.658 -0.643 1.00 96.88 151 LEU A O 1
ATOM 1253 N N . GLU A 1 152 ? -0.945 4.197 1.145 1.00 95.75 152 GLU A N 1
ATOM 1254 C CA . GLU A 1 152 ? -1.453 5.467 0.613 1.00 95.75 152 GLU A CA 1
ATOM 1255 C C . GLU A 1 152 ? -0.304 6.390 0.171 1.00 95.75 152 GLU A C 1
ATOM 1257 O O . GLU A 1 152 ? -0.322 6.913 -0.945 1.00 95.75 152 GLU A O 1
ATOM 1262 N N . LEU A 1 153 ? 0.735 6.531 0.999 1.00 96.50 153 LEU A N 1
ATOM 1263 C CA . LEU A 1 153 ? 1.895 7.380 0.712 1.00 96.50 153 LEU A CA 1
ATOM 1264 C C . LEU A 1 153 ? 2.771 6.827 -0.427 1.00 96.50 153 LEU A C 1
ATOM 1266 O O . LEU A 1 153 ? 3.298 7.602 -1.231 1.00 96.50 153 LEU A O 1
ATOM 1270 N N . ARG A 1 154 ? 2.912 5.498 -0.550 1.00 95.19 154 ARG A N 1
ATOM 1271 C CA . ARG A 1 154 ? 3.607 4.873 -1.695 1.00 95.19 154 ARG A CA 1
ATOM 1272 C C . ARG A 1 154 ? 2.842 5.053 -3.003 1.00 95.19 154 ARG A C 1
ATOM 1274 O O . ARG A 1 154 ? 3.459 5.302 -4.041 1.00 95.19 154 ARG A O 1
ATOM 1281 N N . VAL A 1 155 ? 1.514 4.951 -2.968 1.00 93.19 155 VAL A N 1
ATOM 1282 C CA . VAL A 1 155 ? 0.655 5.231 -4.128 1.00 93.19 155 VAL A CA 1
ATOM 1283 C C . VAL A 1 155 ? 0.784 6.698 -4.532 1.00 93.19 155 VAL A C 1
ATOM 1285 O O . VAL A 1 155 ? 1.062 6.990 -5.694 1.00 93.19 155 VAL A O 1
ATOM 1288 N N . GLU A 1 156 ? 0.706 7.621 -3.574 1.00 91.44 156 GLU A N 1
ATOM 1289 C CA . GLU A 1 156 ? 0.870 9.051 -3.833 1.00 91.44 156 GLU A CA 1
ATOM 1290 C C . GLU A 1 156 ? 2.236 9.392 -4.444 1.00 91.44 156 GLU A C 1
ATOM 1292 O O . GLU A 1 156 ? 2.312 10.169 -5.400 1.00 91.44 156 GLU A O 1
ATOM 1297 N N . ARG A 1 157 ? 3.318 8.781 -3.946 1.00 90.31 157 ARG A N 1
ATOM 1298 C CA . ARG A 1 157 ? 4.652 8.919 -4.542 1.00 90.31 157 ARG A CA 1
ATOM 1299 C C . ARG A 1 157 ? 4.657 8.523 -6.011 1.00 90.31 157 ARG A C 1
ATOM 1301 O O . ARG A 1 157 ? 5.225 9.250 -6.819 1.00 90.31 157 ARG A O 1
ATOM 1308 N N . ARG A 1 158 ? 4.057 7.386 -6.357 1.00 86.31 158 ARG A N 1
ATOM 1309 C CA . ARG A 1 158 ? 4.033 6.886 -7.736 1.00 86.31 158 ARG A CA 1
ATOM 1310 C C . ARG A 1 158 ? 3.196 7.780 -8.649 1.00 86.31 158 ARG A C 1
ATOM 1312 O O . ARG A 1 158 ? 3.646 8.117 -9.736 1.00 86.31 158 ARG A O 1
ATOM 1319 N N . GLU A 1 159 ? 2.003 8.163 -8.209 1.00 86.00 159 GLU A N 1
ATOM 1320 C CA . GLU A 1 159 ? 1.042 8.896 -9.041 1.00 86.00 159 GLU A CA 1
ATOM 1321 C C . GLU A 1 159 ? 1.387 10.378 -9.199 1.00 86.00 159 GLU A C 1
ATOM 1323 O O . GLU A 1 159 ? 1.171 10.954 -10.262 1.00 86.00 159 GLU A O 1
ATOM 1328 N N . LYS A 1 160 ? 1.913 11.010 -8.144 1.00 84.56 160 LYS A N 1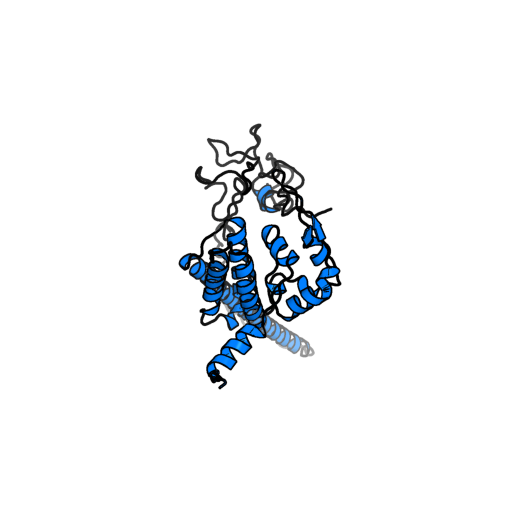
ATOM 1329 C CA . LYS A 1 160 ? 2.144 12.463 -8.103 1.00 84.56 160 LYS A CA 1
ATOM 1330 C C . LYS A 1 160 ? 3.617 12.847 -8.046 1.00 84.56 160 LYS A C 1
ATOM 1332 O O . LYS A 1 160 ? 3.922 14.031 -7.931 1.00 84.56 160 LYS A O 1
ATOM 1337 N N . GLN A 1 161 ? 4.526 11.870 -8.044 1.00 81.12 161 GLN A N 1
ATOM 1338 C CA . GLN A 1 161 ? 5.958 12.088 -7.804 1.00 81.12 161 GLN A CA 1
ATOM 1339 C C . GLN A 1 161 ? 6.223 12.862 -6.501 1.00 81.12 161 GLN A C 1
ATOM 1341 O O . GLN A 1 161 ? 7.174 13.642 -6.398 1.00 81.12 161 GLN A O 1
ATOM 1346 N N . ALA A 1 162 ? 5.370 12.651 -5.491 1.00 81.44 162 ALA A N 1
ATOM 1347 C CA . ALA A 1 162 ? 5.436 13.378 -4.232 1.00 81.44 162 ALA A CA 1
ATOM 1348 C C . ALA A 1 162 ? 6.807 13.203 -3.566 1.00 81.44 162 ALA A C 1
ATOM 1350 O O . ALA A 1 162 ? 7.391 12.115 -3.553 1.00 81.44 162 ALA A O 1
ATOM 1351 N N . ARG A 1 163 ? 7.354 14.287 -3.014 1.00 89.62 163 ARG A N 1
ATOM 1352 C CA . ARG A 1 163 ? 8.594 14.228 -2.230 1.00 89.62 163 ARG A CA 1
ATOM 1353 C C . ARG A 1 163 ? 8.293 13.717 -0.826 1.00 89.62 163 ARG A C 1
ATOM 1355 O O . ARG A 1 163 ? 7.152 13.744 -0.378 1.00 89.62 163 ARG A O 1
ATOM 1362 N N . PHE A 1 164 ? 9.321 13.222 -0.148 1.00 92.38 164 PHE A N 1
ATOM 1363 C CA . PHE A 1 164 ? 9.204 12.941 1.275 1.00 92.38 164 PHE A CA 1
ATOM 1364 C C . PHE A 1 164 ? 9.024 14.268 2.023 1.00 92.38 164 PHE A C 1
ATOM 1366 O O . PHE A 1 164 ? 9.851 15.169 1.876 1.00 92.38 164 PHE A O 1
ATOM 1373 N N . ASP A 1 165 ? 7.947 14.374 2.797 1.00 93.50 165 ASP A N 1
ATOM 1374 C CA . ASP A 1 165 ? 7.635 15.534 3.627 1.00 93.50 165 ASP A CA 1
ATOM 1375 C C . ASP A 1 165 ? 7.280 15.070 5.039 1.00 93.50 165 ASP A C 1
ATOM 1377 O O . ASP A 1 165 ? 6.266 14.409 5.267 1.00 93.50 165 ASP A O 1
ATOM 1381 N N . ARG A 1 166 ? 8.149 15.385 5.999 1.00 95.00 166 ARG A N 1
ATOM 1382 C CA . ARG A 1 166 ? 8.031 14.861 7.361 1.00 95.00 166 ARG A CA 1
ATOM 1383 C C . ARG A 1 166 ? 6.770 15.356 8.091 1.00 95.00 166 ARG A C 1
ATOM 1385 O O . ARG A 1 166 ? 6.090 14.501 8.654 1.00 95.00 166 ARG A O 1
ATOM 1392 N N . PRO A 1 167 ? 6.410 16.656 8.077 1.00 97.44 167 PRO A N 1
ATOM 1393 C CA . PRO A 1 167 ? 5.166 17.129 8.687 1.00 97.44 167 PRO A CA 1
ATOM 1394 C C . PRO A 1 167 ? 3.919 16.428 8.140 1.00 97.44 167 PRO A C 1
ATOM 1396 O O . PRO A 1 167 ? 3.046 16.037 8.914 1.00 97.44 167 PRO A O 1
ATOM 1399 N N . HIS A 1 168 ? 3.848 16.200 6.824 1.00 96.25 168 HIS A N 1
ATOM 1400 C CA . HIS A 1 168 ? 2.747 15.444 6.234 1.00 96.25 168 HIS A CA 1
ATOM 1401 C C . HIS A 1 168 ? 2.677 14.000 6.760 1.00 96.25 168 HIS A C 1
ATOM 1403 O O . HIS A 1 168 ? 1.603 13.524 7.129 1.00 96.25 168 HIS A O 1
ATOM 1409 N N . TYR A 1 169 ? 3.818 13.316 6.873 1.00 97.94 169 TYR A N 1
ATOM 1410 C CA . TYR A 1 169 ? 3.880 11.962 7.436 1.00 97.94 169 TYR A CA 1
ATOM 1411 C C . TYR A 1 169 ? 3.458 11.934 8.910 1.00 97.94 169 TYR A C 1
ATOM 1413 O O . TYR A 1 169 ? 2.701 11.053 9.319 1.00 97.94 169 TYR A O 1
ATOM 1421 N N . GLU A 1 170 ? 3.898 12.912 9.706 1.00 97.69 170 GLU A N 1
ATOM 1422 C CA . GLU A 1 170 ? 3.504 13.062 11.111 1.00 97.69 170 GLU A CA 1
ATOM 1423 C C . GLU A 1 170 ? 1.989 13.266 11.249 1.00 97.69 170 GLU A C 1
ATOM 1425 O O . GLU A 1 170 ? 1.360 12.632 12.098 1.00 97.69 170 GLU A O 1
ATOM 1430 N N . GLN A 1 171 ? 1.381 14.069 10.370 1.00 97.56 171 GLN A N 1
ATOM 1431 C CA . GLN A 1 171 ? -0.069 14.249 10.316 1.00 97.56 171 GLN A CA 1
ATOM 1432 C C . GLN A 1 171 ? -0.795 12.935 9.989 1.00 97.56 171 GLN A C 1
ATOM 1434 O O . GLN A 1 171 ? -1.735 12.557 10.690 1.00 97.56 171 GLN A O 1
ATOM 1439 N N . ILE A 1 172 ? -0.360 12.224 8.946 1.00 96.44 172 ILE A N 1
ATOM 1440 C CA . ILE A 1 172 ? -0.968 10.958 8.513 1.00 96.44 172 ILE A CA 1
ATOM 1441 C C . ILE A 1 172 ? -0.853 9.881 9.601 1.00 96.44 172 ILE A C 1
ATOM 1443 O O . ILE A 1 172 ? -1.833 9.199 9.910 1.00 96.44 172 ILE A O 1
ATOM 1447 N N . TYR A 1 173 ? 0.313 9.762 10.236 1.00 97.25 173 TYR A N 1
ATOM 1448 C CA . TYR A 1 173 ? 0.515 8.836 11.349 1.00 97.25 173 TYR A CA 1
ATOM 1449 C C . TYR A 1 173 ? -0.319 9.232 12.575 1.00 97.25 173 TYR A C 1
ATOM 1451 O O . TYR A 1 173 ? -0.904 8.375 13.237 1.00 97.25 173 TYR A O 1
ATOM 1459 N N . GLY A 1 174 ? -0.448 10.533 12.850 1.00 97.19 174 GLY A N 1
ATOM 1460 C CA . GLY A 1 174 ? -1.340 11.060 13.882 1.00 97.19 174 GLY A CA 1
ATOM 1461 C C . GLY A 1 174 ? -2.798 10.650 13.664 1.00 97.19 174 GLY A C 1
ATOM 1462 O O . GLY A 1 174 ? -3.445 10.183 14.600 1.00 97.19 174 GLY A O 1
ATOM 1463 N N . ILE A 1 175 ? -3.291 10.728 12.424 1.00 96.12 175 ILE A N 1
ATOM 1464 C CA . ILE A 1 175 ? -4.637 10.257 12.063 1.00 96.12 175 ILE A CA 1
ATOM 1465 C C . ILE A 1 175 ? -4.779 8.758 12.352 1.00 96.12 175 ILE A C 1
ATOM 1467 O O . ILE A 1 175 ? -5.737 8.365 13.012 1.00 96.12 175 ILE A O 1
ATOM 1471 N N . ALA A 1 176 ? -3.812 7.929 11.941 1.00 96.12 176 ALA A N 1
ATOM 1472 C CA . ALA A 1 176 ? -3.836 6.489 12.221 1.00 96.12 176 ALA A CA 1
ATOM 1473 C C . ALA A 1 176 ? -3.907 6.186 13.729 1.00 96.12 176 ALA A C 1
ATOM 1475 O O . ALA A 1 176 ? -4.679 5.330 14.167 1.00 96.12 176 ALA A O 1
ATOM 1476 N N . LYS A 1 177 ? -3.150 6.929 14.547 1.00 96.69 177 LYS A N 1
ATOM 1477 C CA . LYS A 1 177 ? -3.183 6.802 16.012 1.00 96.69 177 LYS A CA 1
ATOM 1478 C C . LYS A 1 177 ? -4.549 7.143 16.592 1.00 96.69 177 LYS A C 1
ATOM 1480 O O . LYS A 1 177 ? -5.032 6.421 17.464 1.00 96.69 177 LYS A O 1
ATOM 1485 N N . GLU A 1 178 ? -5.148 8.245 16.156 1.00 95.00 178 GLU A N 1
ATOM 1486 C CA . GLU A 1 178 ? -6.446 8.676 16.676 1.00 95.00 178 GLU A CA 1
ATOM 1487 C C . GLU A 1 178 ? -7.582 7.757 16.220 1.00 95.00 178 GLU A C 1
ATOM 1489 O O . GLU A 1 178 ? -8.430 7.405 17.042 1.00 95.00 178 GLU A O 1
ATOM 1494 N N . SER A 1 179 ? -7.550 7.274 14.975 1.00 92.56 179 SER A N 1
ATOM 1495 C CA . SER A 1 179 ? -8.472 6.241 14.488 1.00 92.56 179 SER A CA 1
ATOM 1496 C C . SER A 1 179 ? -8.370 4.964 15.321 1.00 92.56 179 SER A C 1
ATOM 1498 O O . SER A 1 179 ? -9.381 4.486 15.826 1.00 92.56 179 SER A O 1
ATOM 1500 N N . TYR A 1 180 ? -7.155 4.474 15.587 1.00 93.88 180 TYR A N 1
ATOM 1501 C CA . TYR A 1 180 ? -6.959 3.296 16.436 1.00 93.88 180 TYR A CA 1
ATOM 1502 C C . TYR A 1 180 ? -7.530 3.484 17.847 1.00 93.88 180 TYR A C 1
ATOM 1504 O O . TYR A 1 180 ? -8.179 2.591 18.389 1.00 93.88 180 TYR A O 1
ATOM 1512 N N . LYS A 1 181 ? -7.304 4.650 18.466 1.00 94.50 181 LYS A N 1
ATOM 1513 C CA . LYS A 1 181 ? -7.866 4.952 19.791 1.00 94.50 181 LYS A CA 1
ATOM 1514 C C . LYS A 1 181 ? -9.394 5.005 19.762 1.00 94.50 181 LYS A C 1
ATOM 1516 O O . LYS A 1 181 ? -10.023 4.568 20.722 1.00 94.50 181 LYS A O 1
ATOM 1521 N N . ALA A 1 182 ? -9.986 5.560 18.706 1.00 93.19 182 ALA A N 1
ATOM 1522 C CA . ALA A 1 182 ? -11.435 5.606 18.547 1.00 93.19 182 ALA A CA 1
ATOM 1523 C C . ALA A 1 182 ? -12.029 4.197 18.418 1.00 93.19 182 ALA A C 1
ATOM 1525 O O . ALA A 1 182 ? -12.985 3.885 19.126 1.00 93.19 182 ALA A O 1
ATOM 1526 N N . ASP A 1 183 ? -11.408 3.330 17.618 1.00 92.12 183 ASP A N 1
ATOM 1527 C CA . ASP A 1 183 ? -11.847 1.944 17.443 1.00 92.12 183 ASP A CA 1
ATOM 1528 C C . ASP A 1 183 ? -11.739 1.131 18.736 1.00 92.12 183 ASP A C 1
ATOM 1530 O O . ASP A 1 183 ? -12.623 0.332 19.042 1.00 92.12 183 ASP A O 1
ATOM 1534 N N . GLN A 1 184 ? -10.681 1.343 19.526 1.00 92.62 184 GLN A N 1
ATOM 1535 C CA . GLN A 1 184 ? -10.547 0.709 20.841 1.00 92.62 184 GLN A CA 1
ATOM 1536 C C . GLN A 1 184 ? -11.680 1.127 21.782 1.00 92.62 184 GLN A C 1
ATOM 1538 O O . GLN A 1 184 ? -12.347 0.263 22.347 1.00 92.62 184 GLN A O 1
ATOM 1543 N N . ARG A 1 185 ? -11.971 2.432 21.875 1.00 94.19 185 ARG A N 1
ATOM 1544 C CA . ARG A 1 185 ? -13.092 2.932 22.688 1.00 94.19 185 ARG A CA 1
ATOM 1545 C C . ARG A 1 185 ? -14.433 2.352 22.237 1.00 94.19 185 ARG A C 1
ATOM 1547 O O . ARG A 1 185 ? -15.204 1.902 23.074 1.00 94.19 185 ARG A O 1
ATOM 1554 N N . ALA A 1 186 ? -14.683 2.296 20.928 1.00 93.69 186 ALA A N 1
ATOM 1555 C CA . ALA A 1 186 ? -15.916 1.727 20.385 1.00 93.69 186 ALA A CA 1
ATOM 1556 C C . ALA A 1 186 ? -16.060 0.225 20.703 1.00 93.69 186 ALA A C 1
ATOM 1558 O O . ALA A 1 186 ? -17.153 -0.251 21.006 1.00 93.69 186 ALA A O 1
ATOM 1559 N N . ARG A 1 187 ? -14.957 -0.537 20.670 1.00 93.44 187 ARG A N 1
ATOM 1560 C CA . ARG A 1 187 ? -14.954 -1.961 21.050 1.00 93.44 187 ARG A CA 1
ATOM 1561 C C . ARG A 1 187 ? -15.202 -2.162 22.542 1.00 93.44 187 ARG A C 1
ATOM 1563 O O . ARG A 1 187 ? -15.909 -3.095 22.915 1.00 93.44 187 ARG A O 1
ATOM 1570 N N . GLU A 1 188 ? -14.627 -1.313 23.386 1.00 94.81 188 GLU A N 1
ATOM 1571 C CA . GLU A 1 188 ? -14.849 -1.338 24.834 1.00 94.81 188 GLU A CA 1
ATOM 1572 C C . GLU A 1 188 ? -16.302 -0.995 25.189 1.00 94.81 188 GLU A C 1
ATOM 1574 O O . GLU A 1 188 ? -16.914 -1.696 25.995 1.00 94.81 188 GLU A O 1
ATOM 1579 N N . GLU A 1 189 ? -16.880 0.014 24.535 1.00 94.69 189 GLU A N 1
ATOM 1580 C CA . GLU A 1 189 ? -18.287 0.398 24.688 1.00 94.69 189 GLU A CA 1
ATOM 1581 C C . GLU A 1 189 ? -19.226 -0.738 24.263 1.00 94.69 189 GLU A C 1
ATOM 1583 O O . GLU A 1 189 ? -20.045 -1.190 25.063 1.00 94.69 189 GLU A O 1
ATOM 1588 N N . MET A 1 190 ? -19.024 -1.305 23.069 1.00 94.88 190 MET A N 1
ATOM 1589 C CA . MET A 1 190 ? -19.814 -2.442 22.580 1.00 94.88 190 MET A CA 1
ATOM 1590 C C . MET A 1 190 ? -19.710 -3.663 23.506 1.00 94.88 190 MET A C 1
ATOM 1592 O O . MET A 1 190 ? -20.691 -4.376 23.725 1.00 94.88 190 MET A O 1
ATOM 1596 N N . LYS A 1 191 ? -18.526 -3.919 24.073 1.00 95.62 191 LYS A N 1
ATOM 1597 C CA . LYS A 1 191 ? -18.336 -5.001 25.045 1.00 95.62 191 LYS A CA 1
ATOM 1598 C C . LYS A 1 191 ? -19.120 -4.737 26.335 1.00 95.62 191 LYS A C 1
ATOM 1600 O O . LYS A 1 191 ? -19.782 -5.646 26.826 1.00 95.62 191 LYS A O 1
ATOM 1605 N N . SER A 1 192 ? -19.080 -3.508 26.847 1.00 95.00 192 SER A N 1
ATOM 1606 C CA . SER A 1 192 ? -19.832 -3.094 28.039 1.00 95.00 192 SER A CA 1
ATOM 1607 C C . SER A 1 192 ? -21.349 -3.224 27.842 1.00 95.00 192 SER A C 1
ATOM 1609 O O . SER A 1 192 ? -22.055 -3.762 28.701 1.00 95.00 192 SER A O 1
ATOM 1611 N N . GLU A 1 193 ? -21.860 -2.811 26.680 1.00 94.50 193 GLU A N 1
ATOM 1612 C CA . GLU A 1 193 ? -23.270 -2.981 26.315 1.00 94.50 193 GLU A CA 1
ATOM 1613 C C . GLU A 1 193 ? -23.663 -4.460 26.237 1.00 94.50 193 GLU A C 1
ATOM 1615 O O . GLU A 1 193 ? -24.692 -4.867 26.784 1.00 94.50 193 GLU A O 1
ATOM 1620 N N . LEU A 1 194 ? -22.823 -5.289 25.611 1.00 95.12 194 LEU A N 1
ATOM 1621 C CA . LEU A 1 194 ? -23.055 -6.727 25.513 1.00 95.12 194 LEU A CA 1
ATOM 1622 C C . LEU A 1 194 ? -23.083 -7.396 26.892 1.00 95.12 194 LEU A C 1
ATOM 1624 O O . LEU A 1 194 ? -23.932 -8.253 27.143 1.00 95.12 194 LEU A O 1
ATOM 1628 N N . ASP A 1 195 ? -22.177 -7.018 27.789 1.00 95.38 195 ASP A N 1
ATOM 1629 C CA . ASP A 1 195 ? -22.126 -7.561 29.146 1.00 95.38 195 ASP A CA 1
ATOM 1630 C C . ASP A 1 195 ? -23.342 -7.109 29.975 1.00 95.38 195 ASP A C 1
ATOM 1632 O O . ASP A 1 195 ? -23.932 -7.916 30.700 1.00 95.38 195 ASP A O 1
ATOM 1636 N N . THR A 1 196 ? -23.814 -5.875 29.773 1.00 94.75 196 THR A N 1
ATOM 1637 C CA . THR A 1 196 ? -25.067 -5.375 30.364 1.00 94.75 196 THR A CA 1
ATOM 1638 C C . THR A 1 196 ? -26.280 -6.166 29.863 1.00 94.75 196 THR A C 1
ATOM 1640 O O . THR A 1 196 ? -27.114 -6.604 30.659 1.00 94.75 196 THR A O 1
ATOM 1643 N N . LEU A 1 197 ? -26.368 -6.423 28.554 1.00 94.06 197 LEU A N 1
ATOM 1644 C CA . LEU A 1 197 ? -27.438 -7.232 27.962 1.00 94.06 197 LEU A CA 1
ATOM 1645 C C . LEU A 1 197 ? -27.417 -8.675 28.478 1.00 94.06 197 LEU A C 1
ATOM 1647 O O . LEU A 1 197 ? -28.467 -9.216 28.830 1.00 94.06 197 LEU A O 1
ATOM 1651 N N . LYS A 1 198 ? -26.236 -9.294 28.582 1.00 94.75 198 LYS A N 1
ATOM 1652 C CA . LYS A 1 198 ? -26.087 -10.637 29.164 1.00 94.75 198 LYS A CA 1
ATOM 1653 C C . LYS A 1 198 ? -26.579 -10.683 30.610 1.00 94.75 198 LYS A C 1
ATOM 1655 O O . LYS A 1 198 ? -27.285 -11.624 30.973 1.00 94.75 198 LYS A O 1
ATOM 1660 N N . ALA A 1 199 ? -26.256 -9.672 31.417 1.00 93.25 199 ALA A N 1
ATOM 1661 C CA . ALA A 1 199 ? -26.722 -9.585 32.799 1.00 93.25 199 ALA A CA 1
ATOM 1662 C C . ALA A 1 199 ? -28.256 -9.468 32.882 1.00 93.25 199 ALA A C 1
ATOM 1664 O O . ALA A 1 199 ? -28.888 -10.189 33.657 1.00 93.25 199 ALA A O 1
ATOM 1665 N N . LEU A 1 200 ? -28.876 -8.635 32.038 1.00 93.19 200 LEU A N 1
ATOM 1666 C CA . LEU A 1 200 ? -30.338 -8.501 31.974 1.00 93.19 200 LEU A CA 1
ATOM 1667 C C . LEU A 1 200 ? -31.027 -9.810 31.558 1.00 93.19 200 LEU A C 1
ATOM 1669 O O . LEU A 1 200 ? -32.027 -10.204 32.162 1.00 93.19 200 LEU A O 1
ATOM 1673 N N . VAL A 1 201 ? -30.477 -10.524 30.571 1.00 93.06 201 VAL A N 1
ATOM 1674 C CA . VAL A 1 201 ? -30.996 -11.834 30.137 1.00 93.06 201 VAL A CA 1
ATOM 1675 C C . VAL A 1 201 ? -30.889 -12.878 31.253 1.00 93.06 201 VAL A C 1
ATOM 1677 O O . VAL A 1 201 ? -31.820 -13.667 31.439 1.00 93.06 201 VAL A O 1
ATOM 1680 N N . ALA A 1 202 ? -29.804 -12.876 32.030 1.00 91.00 202 ALA A N 1
ATOM 1681 C CA . ALA A 1 202 ? -29.635 -13.788 33.162 1.00 91.00 202 ALA A CA 1
ATOM 1682 C C . ALA A 1 202 ? -30.675 -13.539 34.275 1.00 91.00 202 ALA A C 1
ATOM 1684 O O . ALA A 1 202 ? -31.240 -14.494 34.820 1.00 91.00 202 ALA A O 1
ATOM 1685 N N . ILE A 1 203 ? -30.989 -12.270 34.568 1.00 89.81 203 ILE A N 1
ATOM 1686 C CA . ILE A 1 203 ? -32.034 -11.891 35.536 1.00 89.81 203 ILE A CA 1
ATOM 1687 C C . ILE A 1 203 ? -33.416 -12.356 35.055 1.00 89.81 203 ILE A C 1
ATOM 1689 O O . ILE A 1 203 ? -34.139 -13.016 35.804 1.00 89.81 203 ILE A O 1
ATOM 1693 N N . LEU A 1 204 ? -33.769 -12.079 33.794 1.00 83.81 204 LEU A N 1
ATOM 1694 C CA . LEU A 1 204 ? -35.048 -12.499 33.202 1.00 83.81 204 LEU A CA 1
ATOM 1695 C C . LEU A 1 204 ? -35.203 -14.026 33.163 1.00 83.81 204 LEU A C 1
ATOM 1697 O O . LEU A 1 204 ? -36.292 -14.550 33.397 1.00 83.81 204 LEU A O 1
ATOM 1701 N N . SER A 1 205 ? -34.112 -14.749 32.907 1.00 79.69 205 SER A N 1
ATOM 1702 C CA . SER A 1 205 ? -34.117 -16.216 32.886 1.00 79.69 205 SER A CA 1
ATOM 1703 C C . SER A 1 205 ? -34.330 -16.803 34.285 1.00 79.69 205 SER A C 1
ATOM 1705 O O . SER A 1 205 ? -35.074 -17.769 34.432 1.00 79.69 205 SER A O 1
ATOM 1707 N N . SER A 1 206 ? -33.768 -16.169 35.320 1.00 74.31 206 SER A N 1
ATOM 1708 C CA . SER A 1 206 ? -33.933 -16.584 36.722 1.00 74.31 206 SER A CA 1
ATOM 1709 C C . SER A 1 206 ? -35.338 -16.303 37.280 1.00 74.31 206 SER A C 1
ATOM 1711 O O . SER A 1 206 ? -35.813 -17.031 38.151 1.00 74.31 206 SER A O 1
ATOM 1713 N N . GLN A 1 207 ? -36.042 -15.287 36.763 1.00 60.59 207 GLN A N 1
ATOM 1714 C CA . GLN A 1 207 ? -37.441 -15.001 37.125 1.00 60.59 207 GLN A CA 1
ATOM 1715 C C . GLN A 1 207 ? -38.449 -15.966 36.479 1.00 60.59 207 GLN A C 1
ATOM 1717 O O . GLN A 1 207 ? -39.552 -16.158 36.994 1.00 60.59 207 GLN A O 1
ATOM 1722 N N . LYS A 1 208 ? -38.088 -16.617 35.367 1.00 55.47 208 LYS A N 1
ATOM 1723 C CA . LYS A 1 208 ? -38.977 -17.565 34.675 1.00 55.47 208 LYS A CA 1
ATOM 1724 C C . LYS A 1 208 ? -39.062 -18.933 35.364 1.00 55.47 208 LYS A C 1
ATOM 1726 O O . LYS A 1 208 ? -39.999 -19.679 35.108 1.00 55.47 208 LYS A O 1
ATOM 1731 N N . SER A 1 209 ? -38.138 -19.235 36.276 1.00 50.84 209 SER A N 1
ATOM 1732 C CA . SER A 1 209 ? -38.123 -20.453 37.099 1.00 50.84 209 SER A CA 1
ATOM 1733 C C . SER A 1 209 ? -38.806 -20.312 38.470 1.00 50.84 209 SER A C 1
ATOM 1735 O O . SER A 1 209 ? -38.829 -21.280 39.223 1.00 50.84 209 SER A O 1
ATOM 1737 N N . SER A 1 210 ? -39.380 -19.150 38.811 1.00 48.88 210 SER A N 1
ATOM 1738 C CA . SER A 1 210 ? -40.013 -18.905 40.123 1.00 48.88 210 SER A CA 1
ATOM 1739 C C . SER A 1 210 ? -41.496 -18.505 40.073 1.00 48.88 210 SER A C 1
ATOM 1741 O O . SER A 1 210 ? -42.067 -18.126 41.094 1.00 48.88 210 SER A O 1
ATOM 1743 N N . SER A 1 211 ? -42.172 -18.647 38.929 1.00 43.94 211 SER A N 1
ATOM 1744 C CA . SER A 1 211 ? -43.617 -18.383 38.813 1.00 43.94 211 SER A CA 1
ATOM 1745 C C . SER A 1 211 ? -44.458 -19.663 38.828 1.00 43.94 211 SER A C 1
ATOM 1747 O O . SER A 1 211 ? -45.062 -20.061 37.837 1.00 43.94 211 SER A O 1
ATOM 1749 N N . SER A 1 212 ? -44.561 -20.269 40.013 1.00 44.53 212 SER A N 1
ATOM 1750 C CA . SER A 1 212 ? -45.685 -21.137 40.376 1.00 44.53 212 SER A CA 1
ATOM 1751 C C . SER A 1 212 ? -46.004 -21.029 41.871 1.00 44.53 212 SER A C 1
ATOM 1753 O O . SER A 1 212 ? -45.703 -21.937 42.634 1.00 44.53 212 SER A O 1
ATOM 1755 N N . SER A 1 213 ? -46.615 -19.917 42.288 1.00 40.66 213 SER A N 1
ATOM 1756 C CA . SER A 1 213 ? -47.641 -19.902 43.347 1.00 40.66 213 SER A CA 1
ATOM 1757 C C . SER A 1 213 ? -48.160 -18.483 43.572 1.00 40.66 213 SER A C 1
ATOM 1759 O O . SER A 1 213 ? -47.425 -17.559 43.911 1.00 40.66 213 SER A O 1
ATOM 1761 N N . SER A 1 214 ? -49.458 -18.345 43.355 1.00 47.41 214 SER A N 1
ATOM 1762 C CA . SER A 1 214 ? -50.295 -17.167 43.521 1.00 47.41 214 SER A CA 1
ATOM 1763 C C . SER A 1 214 ? -50.562 -16.811 44.987 1.00 47.41 214 SER A C 1
ATOM 1765 O O . SER A 1 214 ? -50.872 -17.710 45.761 1.00 47.41 214 SER A O 1
ATOM 1767 N N . HIS A 1 215 ? -50.588 -15.506 45.287 1.00 43.28 215 HIS A N 1
ATOM 1768 C CA . HIS A 1 215 ? -51.489 -14.769 46.202 1.00 43.28 215 HIS A CA 1
ATOM 1769 C C . HIS A 1 215 ? -50.735 -13.708 47.011 1.00 43.28 215 HIS A C 1
ATOM 1771 O O . HIS A 1 215 ? -49.785 -14.018 47.717 1.00 43.28 215 HIS A O 1
ATOM 1777 N N . GLY A 1 216 ? -51.215 -12.461 46.974 1.00 36.53 216 GLY A N 1
ATOM 1778 C CA . GLY A 1 216 ? -50.735 -11.434 47.900 1.00 36.53 216 GLY A CA 1
ATOM 1779 C C . GLY A 1 216 ? -51.044 -10.003 47.482 1.00 36.53 216 GLY A C 1
ATOM 1780 O O . GLY A 1 216 ? -50.284 -9.378 46.761 1.00 36.53 216 GLY A O 1
ATOM 1781 N N . ARG A 1 217 ? -52.190 -9.524 47.954 1.00 42.41 217 ARG A N 1
ATOM 1782 C CA . ARG A 1 217 ? -52.759 -8.170 47.899 1.00 42.41 217 ARG A CA 1
ATOM 1783 C C . ARG A 1 217 ? -51.812 -6.974 48.153 1.00 42.41 217 ARG A C 1
ATOM 1785 O O . ARG A 1 217 ? -50.920 -7.038 48.984 1.00 42.41 217 ARG A O 1
ATOM 1792 N N . ASN A 1 218 ? -52.289 -5.846 47.609 1.00 38.09 218 ASN A N 1
ATOM 1793 C CA . ASN A 1 218 ? -52.287 -4.467 48.125 1.00 38.09 218 ASN A CA 1
ATOM 1794 C C . ASN A 1 218 ? -51.025 -3.591 48.050 1.00 38.09 218 ASN A C 1
ATOM 1796 O O . ASN A 1 218 ? -50.087 -3.753 48.814 1.00 38.09 218 ASN A O 1
ATOM 1800 N N . GLY A 1 219 ? -51.192 -2.490 47.302 1.00 36.03 219 GLY A N 1
ATOM 1801 C CA . GLY A 1 219 ? -51.216 -1.145 47.889 1.00 36.03 219 GLY A CA 1
ATOM 1802 C C . GLY A 1 219 ? -49.889 -0.391 47.917 1.00 36.03 219 GLY A C 1
ATOM 1803 O O . GLY A 1 219 ? -48.951 -0.799 48.585 1.00 36.03 219 GLY A O 1
ATOM 1804 N N . GLY A 1 220 ? -49.848 0.778 47.273 1.00 33.72 220 GLY A N 1
ATOM 1805 C CA . GLY A 1 220 ? -48.752 1.724 47.479 1.00 33.72 220 GLY A CA 1
ATOM 1806 C C . GLY A 1 220 ? -48.544 2.692 46.330 1.00 33.72 220 GLY A C 1
ATOM 1807 O O . GLY A 1 220 ? -47.675 2.503 45.491 1.00 33.72 220 GLY A O 1
ATOM 1808 N N . SER A 1 221 ? -49.342 3.752 46.316 1.00 44.84 221 SER A N 1
ATOM 1809 C CA . SER A 1 221 ? -49.065 5.002 45.613 1.00 44.84 221 SER A CA 1
ATOM 1810 C C . SER A 1 221 ? -47.656 5.525 45.908 1.00 44.84 221 SER A C 1
ATOM 1812 O O . SER A 1 221 ? -47.312 5.686 47.076 1.00 44.84 221 SER A O 1
ATOM 1814 N N . ASN A 1 222 ? -46.907 5.918 44.873 1.00 38.38 222 ASN A N 1
ATOM 1815 C CA . ASN A 1 222 ? -45.951 7.011 45.011 1.00 38.38 222 ASN A CA 1
ATOM 1816 C C . ASN A 1 222 ? -45.761 7.795 43.710 1.00 38.38 222 ASN A C 1
ATOM 1818 O O . ASN A 1 222 ? -45.629 7.248 42.618 1.00 38.38 222 ASN A O 1
ATOM 1822 N N . ARG A 1 223 ? -45.804 9.116 43.887 1.00 41.75 223 ARG A N 1
ATOM 1823 C CA . ARG A 1 223 ? -45.541 10.173 42.913 1.00 41.75 223 ARG A CA 1
ATOM 1824 C C . ARG A 1 223 ? -44.035 10.276 42.646 1.00 41.75 223 ARG A C 1
ATOM 1826 O O . ARG A 1 223 ? -43.240 10.075 43.556 1.00 41.75 223 ARG A O 1
ATOM 1833 N N . GLY A 1 224 ? -43.669 10.713 41.444 1.00 32.72 224 GLY A N 1
ATOM 1834 C CA . GLY A 1 224 ? -42.311 11.143 41.089 1.00 32.72 224 GLY A CA 1
ATOM 1835 C C . GLY A 1 224 ? -42.165 11.156 39.569 1.00 32.72 224 GLY A C 1
ATOM 1836 O O . GLY A 1 224 ? -42.013 10.108 38.966 1.00 32.72 224 GLY A O 1
ATOM 1837 N N . SER A 1 225 ? -42.546 12.241 38.901 1.00 33.97 225 SER A N 1
ATOM 1838 C CA . SER A 1 225 ? -41.717 13.421 38.610 1.00 33.97 225 SER A CA 1
ATOM 1839 C C . SER A 1 225 ? -40.818 13.221 37.385 1.00 33.97 225 SER A C 1
ATOM 1841 O O . SER A 1 225 ? -39.946 12.366 37.360 1.00 33.97 225 SER A O 1
ATOM 1843 N N . HIS A 1 226 ? -41.127 14.047 36.386 1.00 34.28 226 HIS A N 1
ATOM 1844 C CA . HIS A 1 226 ? -40.313 14.589 35.300 1.00 34.28 226 HIS A CA 1
ATOM 1845 C C . HIS A 1 226 ? -39.044 13.852 34.849 1.00 34.28 226 HIS A C 1
ATOM 1847 O O . HIS A 1 226 ? -38.061 13.783 35.575 1.00 34.28 226 HIS A O 1
ATOM 1853 N N . SER A 1 227 ? -38.985 13.562 33.547 1.00 38.69 227 SER A N 1
ATOM 1854 C CA . SER A 1 227 ? -37.983 14.192 32.677 1.00 38.69 227 SER A CA 1
ATOM 1855 C C . SER A 1 227 ? -38.314 13.908 31.213 1.00 38.69 227 SER A C 1
ATOM 1857 O O . SER A 1 227 ? -38.056 12.832 30.678 1.00 38.69 227 SER A O 1
ATOM 1859 N N . ASN A 1 228 ? -38.924 14.906 30.578 1.00 40.12 228 ASN A N 1
ATOM 1860 C CA . ASN A 1 228 ? -38.818 15.111 29.144 1.00 40.12 228 ASN A CA 1
ATOM 1861 C C . ASN A 1 228 ? -37.359 15.487 28.865 1.00 40.12 228 ASN A C 1
ATOM 1863 O O . ASN A 1 228 ? -36.934 16.558 29.281 1.00 40.12 228 ASN A O 1
ATOM 1867 N N . ASN A 1 229 ? -36.625 14.641 28.149 1.00 36.69 229 ASN A N 1
ATOM 1868 C CA . ASN A 1 229 ? -35.403 15.032 27.449 1.00 36.69 229 ASN A CA 1
ATOM 1869 C C . ASN A 1 229 ? -35.371 14.317 26.093 1.00 36.69 229 ASN A C 1
ATOM 1871 O O . ASN A 1 229 ? -34.536 13.460 25.820 1.00 36.69 229 ASN A O 1
ATOM 1875 N N . GLN A 1 230 ? -36.315 14.682 25.221 1.00 37.31 230 GLN A N 1
ATOM 1876 C CA . GLN A 1 230 ? -36.023 14.681 23.792 1.00 37.31 230 GLN A CA 1
ATOM 1877 C C . GLN A 1 230 ? -35.272 15.971 23.483 1.00 37.31 230 GLN A C 1
ATOM 1879 O O . GLN A 1 230 ? -35.858 17.010 23.185 1.00 37.31 230 GLN A O 1
ATOM 1884 N N . SER A 1 231 ? -33.953 15.899 23.606 1.00 31.56 231 SER A N 1
ATOM 1885 C CA . SER A 1 231 ? -33.063 16.923 23.084 1.00 31.56 231 SER A CA 1
ATOM 1886 C C . SER A 1 231 ? -32.904 16.672 21.592 1.00 31.56 231 SER A C 1
ATOM 1888 O O . SER A 1 231 ? -32.377 15.644 21.169 1.00 31.56 231 SER A O 1
ATOM 1890 N N . PHE A 1 232 ? -33.402 17.620 20.808 1.00 30.67 232 PHE A N 1
ATOM 1891 C CA . PHE A 1 232 ? -33.148 17.771 19.386 1.00 30.67 232 PHE A CA 1
ATOM 1892 C C . PHE A 1 232 ? -31.670 17.512 19.066 1.00 30.67 232 PHE A C 1
ATOM 1894 O O . PHE A 1 232 ? -30.796 18.265 19.495 1.00 30.67 232 PHE A O 1
ATOM 1901 N N . LEU A 1 233 ? -31.386 16.481 18.268 1.00 29.03 233 LEU A N 1
ATOM 1902 C CA . LEU A 1 233 ? -30.144 16.456 17.509 1.00 29.03 233 LEU A CA 1
ATOM 1903 C C . LEU A 1 233 ? -30.291 17.490 16.400 1.00 29.03 233 LEU A C 1
ATOM 1905 O O . LEU A 1 233 ? -30.976 17.274 15.398 1.00 29.03 233 LEU A O 1
ATOM 1909 N N . SER A 1 234 ? -29.659 18.638 16.627 1.00 29.00 234 SER A N 1
ATOM 1910 C CA . SER A 1 234 ? -29.292 19.576 15.580 1.00 29.00 234 SER A CA 1
ATOM 1911 C C . SER A 1 234 ? -28.739 18.802 14.390 1.00 29.00 234 SER A C 1
ATOM 1913 O O . SER A 1 234 ? -27.740 18.091 14.488 1.00 29.00 234 SER A O 1
ATOM 1915 N N . SER A 1 235 ? -29.423 18.965 13.265 1.00 31.88 235 SER A N 1
ATOM 1916 C CA . SER A 1 235 ? -28.957 18.652 11.923 1.00 31.88 235 SER A CA 1
ATOM 1917 C C . SER A 1 235 ? -27.607 19.341 11.675 1.00 31.88 235 SER A C 1
ATOM 1919 O O . SER A 1 235 ? -27.552 20.458 11.162 1.00 31.88 235 SER A O 1
ATOM 1921 N N . GLY A 1 236 ? -26.516 18.677 12.045 1.00 27.64 236 GLY A N 1
ATOM 1922 C CA . GLY A 1 236 ? -25.171 18.960 11.567 1.00 27.64 236 GLY A CA 1
ATOM 1923 C C . GLY A 1 236 ? -24.897 18.048 10.383 1.00 27.64 236 GLY A C 1
ATOM 1924 O O . GLY A 1 236 ? -24.795 16.835 10.543 1.00 27.64 236 GLY A O 1
ATOM 1925 N N . SER A 1 237 ? -24.840 18.628 9.18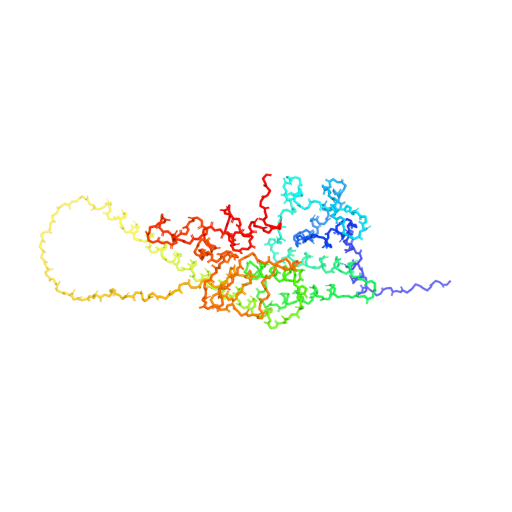8 1.00 32.59 237 SER A N 1
ATOM 1926 C CA . SER A 1 237 ? -24.497 17.953 7.940 1.00 32.59 237 SER A CA 1
ATOM 1927 C C . SER A 1 237 ? -23.260 17.071 8.114 1.00 32.59 237 SER A C 1
ATOM 1929 O O . SER A 1 237 ? -22.159 17.579 8.338 1.00 32.59 237 SER A O 1
ATOM 1931 N N . GLY A 1 238 ? -23.438 15.758 7.976 1.00 30.08 238 GLY A N 1
ATOM 1932 C CA . GLY A 1 238 ? -22.341 14.819 7.806 1.00 30.08 238 GLY A CA 1
ATOM 1933 C C . GLY A 1 238 ? -21.619 15.114 6.496 1.00 30.08 238 GLY A C 1
ATOM 1934 O O . GLY A 1 238 ? -21.969 14.573 5.451 1.00 30.08 238 GLY A O 1
ATOM 1935 N N . PHE A 1 239 ? -20.622 15.992 6.539 1.00 36.50 239 PHE A N 1
ATOM 1936 C CA . PHE A 1 239 ? -19.607 16.029 5.503 1.00 36.50 239 PHE A CA 1
ATOM 1937 C C . PHE A 1 239 ? -18.622 14.910 5.816 1.00 36.50 239 PHE A C 1
ATOM 1939 O O . PHE A 1 239 ? -17.964 14.914 6.855 1.00 36.50 239 PHE A O 1
ATOM 1946 N N . ALA A 1 240 ? -18.582 13.918 4.927 1.00 41.56 240 ALA A N 1
ATOM 1947 C CA . ALA A 1 240 ? -17.579 12.867 4.933 1.00 41.56 240 ALA A CA 1
ATOM 1948 C C . ALA A 1 240 ? -16.186 13.483 5.123 1.00 41.56 240 ALA A C 1
ATOM 1950 O O . ALA A 1 240 ? -15.848 14.469 4.461 1.00 41.56 240 ALA A O 1
ATOM 1951 N N . ALA A 1 241 ? -15.393 12.908 6.028 1.00 47.91 241 ALA A N 1
ATOM 1952 C CA . ALA A 1 241 ? -13.997 13.272 6.211 1.00 47.91 241 ALA A CA 1
ATOM 1953 C C . ALA A 1 241 ? -13.287 13.205 4.842 1.00 47.91 241 ALA A C 1
ATOM 1955 O O . ALA A 1 241 ? -13.113 12.124 4.287 1.00 47.91 241 ALA A O 1
ATOM 1956 N N . ASN A 1 242 ? -12.935 14.372 4.293 1.00 56.12 242 ASN A N 1
ATOM 1957 C CA . ASN A 1 242 ? -12.410 14.619 2.940 1.00 56.12 242 ASN A CA 1
ATOM 1958 C C . ASN A 1 242 ? -13.405 14.433 1.770 1.00 56.12 242 ASN A C 1
ATOM 1960 O O . ASN A 1 242 ? -13.400 13.383 1.121 1.00 56.12 242 ASN A O 1
ATOM 1964 N N . PRO A 1 243 ? -14.188 15.469 1.398 1.00 73.81 243 PRO A N 1
ATOM 1965 C CA . PRO A 1 243 ? -14.979 15.431 0.169 1.00 73.81 243 PRO A CA 1
ATOM 1966 C C . PRO A 1 243 ? -14.072 15.271 -1.062 1.00 73.81 243 PRO A C 1
ATOM 1968 O O . PRO A 1 243 ? -13.016 15.899 -1.155 1.00 73.81 243 PRO A O 1
ATOM 1971 N N . VAL A 1 244 ? -14.491 14.424 -2.008 1.00 82.38 244 VAL A N 1
ATOM 1972 C CA . VAL A 1 244 ? -13.915 14.359 -3.359 1.00 82.38 244 VAL A CA 1
ATOM 1973 C C . VAL A 1 244 ? -14.724 15.279 -4.265 1.00 82.38 244 VAL A C 1
ATOM 1975 O O . VAL A 1 244 ? -15.939 15.127 -4.405 1.00 82.38 244 VAL A O 1
ATOM 1978 N N . CYS A 1 245 ? -14.052 16.218 -4.918 1.00 86.25 245 CYS A N 1
ATOM 1979 C CA . CYS A 1 245 ? -14.683 17.134 -5.850 1.00 86.25 245 CYS A CA 1
ATOM 1980 C C . CYS A 1 245 ? -15.086 16.414 -7.145 1.00 86.25 245 CYS A C 1
ATOM 1982 O O . CYS A 1 245 ? -14.230 15.965 -7.904 1.00 86.25 245 CYS A O 1
ATOM 1984 N N . ILE A 1 246 ? -16.381 16.377 -7.469 1.00 87.25 246 ILE A N 1
ATOM 1985 C CA . ILE A 1 246 ? -16.870 15.728 -8.699 1.00 87.25 246 ILE A CA 1
ATOM 1986 C C . ILE A 1 246 ? -16.568 16.511 -9.996 1.00 87.25 246 ILE A C 1
ATOM 1988 O O . ILE A 1 246 ? -16.930 16.058 -11.079 1.00 87.25 246 ILE A O 1
ATOM 1992 N N . LEU A 1 247 ? -15.936 17.688 -9.906 1.00 85.44 247 LEU A N 1
ATOM 1993 C CA . LEU A 1 247 ? -15.460 18.460 -11.065 1.00 85.44 247 LEU A CA 1
ATOM 1994 C C . LEU A 1 247 ? -13.997 18.186 -11.417 1.00 85.44 247 LEU A C 1
ATOM 1996 O O . LEU A 1 247 ? -13.623 18.329 -12.575 1.00 85.44 247 LEU A O 1
ATOM 2000 N N . CYS A 1 248 ? -13.166 17.846 -10.430 1.00 83.75 248 CYS A N 1
ATOM 2001 C CA . CYS A 1 248 ? -11.724 17.694 -10.641 1.00 83.75 248 CYS A CA 1
ATOM 2002 C C . CYS A 1 248 ? -11.122 16.435 -10.004 1.00 83.75 248 CYS A C 1
ATOM 2004 O O . CYS A 1 248 ? -9.906 16.282 -9.992 1.00 83.75 248 CYS A O 1
ATOM 2006 N N . GLY A 1 249 ? -11.937 15.574 -9.392 1.00 79.06 249 GLY A N 1
ATOM 2007 C CA . GLY A 1 249 ? -11.513 14.313 -8.779 1.00 79.06 249 GLY A CA 1
ATOM 2008 C C . GLY A 1 249 ? -10.602 14.443 -7.552 1.00 79.06 249 GLY A C 1
ATOM 2009 O O . GLY A 1 249 ? -10.173 13.432 -7.005 1.00 79.06 249 GLY A O 1
ATOM 2010 N N . LYS A 1 250 ? -10.291 15.657 -7.082 1.00 80.12 250 LYS A N 1
ATOM 2011 C CA . LYS A 1 250 ? -9.381 15.862 -5.944 1.00 80.12 250 LYS A CA 1
ATOM 2012 C C . LYS A 1 250 ? -10.116 15.755 -4.610 1.00 80.12 250 LYS A C 1
ATOM 2014 O O . LYS A 1 250 ? -11.238 16.242 -4.475 1.00 80.12 250 LYS A O 1
ATOM 2019 N N . LYS A 1 251 ? -9.460 15.128 -3.631 1.00 78.19 251 LYS A N 1
ATOM 2020 C CA . LYS A 1 251 ? -9.872 15.123 -2.220 1.00 78.19 251 LYS A CA 1
ATOM 2021 C C . LYS A 1 251 ? -9.545 16.469 -1.572 1.00 78.19 251 LYS A C 1
ATOM 2023 O O . LYS A 1 251 ? -8.553 17.092 -1.937 1.00 78.19 251 LYS A O 1
ATOM 2028 N N . GLY A 1 252 ? -10.334 16.853 -0.574 1.00 75.88 252 GLY A N 1
ATOM 2029 C CA . GLY A 1 252 ? -10.054 18.003 0.291 1.00 75.88 252 GLY A CA 1
ATOM 2030 C C . GLY A 1 252 ? -10.924 19.228 0.019 1.00 75.88 252 GLY A C 1
ATOM 2031 O O . GLY A 1 252 ? -10.902 20.162 0.813 1.00 75.88 252 GLY A O 1
ATOM 2032 N N . HIS A 1 253 ? -11.743 19.213 -1.037 1.00 80.69 253 HIS A N 1
ATOM 2033 C CA . HIS A 1 253 ? -12.737 20.258 -1.281 1.00 80.69 253 HIS A CA 1
ATOM 2034 C C . HIS A 1 253 ? -13.993 19.702 -1.947 1.00 80.69 253 HIS A C 1
ATOM 2036 O O . HIS A 1 253 ? -13.963 18.724 -2.699 1.00 80.69 253 HIS A O 1
ATOM 2042 N N . ALA A 1 254 ? -15.124 20.343 -1.669 1.00 81.06 254 ALA A N 1
ATOM 2043 C CA . ALA A 1 254 ? -16.374 20.046 -2.341 1.00 81.06 254 ALA A CA 1
ATOM 2044 C C . ALA A 1 254 ? -16.453 20.800 -3.676 1.00 81.06 254 ALA A C 1
ATOM 2046 O O . ALA A 1 254 ? -15.729 21.758 -3.937 1.00 81.06 254 ALA A O 1
ATOM 2047 N N . VAL A 1 255 ? -17.365 20.387 -4.550 1.00 81.00 255 VAL A N 1
ATOM 2048 C CA . VAL A 1 255 ? -17.568 21.035 -5.855 1.00 81.00 255 VAL A CA 1
ATOM 2049 C C . VAL A 1 255 ? -17.950 22.517 -5.742 1.00 81.00 255 VAL A C 1
ATOM 2051 O O . VAL A 1 255 ? -17.609 23.320 -6.607 1.00 81.00 255 VAL A O 1
ATOM 2054 N N . GLN A 1 256 ? -18.601 22.886 -4.638 1.00 79.19 256 GLN A N 1
ATOM 2055 C CA . GLN A 1 256 ? -19.002 24.250 -4.300 1.00 79.19 256 GLN A CA 1
ATOM 2056 C C . GLN A 1 256 ? -17.823 25.181 -3.989 1.00 79.19 256 GLN A C 1
ATOM 2058 O O . GLN A 1 256 ? -18.003 26.400 -4.064 1.00 79.19 256 GLN A O 1
ATOM 2063 N N . ASP A 1 257 ? -16.666 24.604 -3.659 1.00 77.88 257 ASP A N 1
ATOM 2064 C CA . ASP A 1 257 ? -15.440 25.291 -3.238 1.00 77.88 257 ASP A CA 1
ATOM 2065 C C . ASP A 1 257 ? -14.306 25.068 -4.251 1.00 77.88 257 ASP A C 1
ATOM 2067 O O . ASP A 1 257 ? -13.125 25.247 -3.961 1.00 77.88 257 ASP A O 1
ATOM 2071 N N . HIS A 1 258 ? -14.657 24.627 -5.462 1.00 78.56 258 HIS A N 1
ATOM 2072 C CA . HIS A 1 258 ? -13.695 24.407 -6.526 1.00 78.56 258 HIS A CA 1
ATOM 2073 C C . HIS A 1 258 ? -13.204 25.743 -7.097 1.00 78.56 258 HIS A C 1
ATOM 2075 O O . HIS A 1 258 ? -13.942 26.450 -7.782 1.00 78.56 258 HIS A O 1
ATOM 2081 N N . ASP A 1 259 ? -11.944 26.067 -6.817 1.00 75.38 259 ASP A N 1
ATOM 2082 C CA . ASP A 1 259 ? -11.238 27.212 -7.392 1.00 75.38 259 ASP A CA 1
ATOM 2083 C C . ASP A 1 259 ? -10.587 26.878 -8.754 1.00 75.38 259 ASP A C 1
ATOM 2085 O O . ASP A 1 259 ? -10.255 25.726 -9.046 1.00 75.38 259 ASP A O 1
ATOM 2089 N N . LYS A 1 260 ? -10.355 27.913 -9.574 1.00 67.25 260 LYS A N 1
ATOM 2090 C CA . LYS A 1 260 ? -9.669 27.862 -10.877 1.00 67.25 260 LYS A CA 1
ATOM 2091 C C . LYS A 1 260 ? -8.232 27.336 -10.782 1.00 67.25 260 LYS A C 1
ATOM 2093 O O . LYS A 1 260 ? -7.693 26.890 -11.790 1.00 67.25 260 LYS A O 1
ATOM 2098 N N . SER A 1 261 ? -7.623 27.373 -9.595 1.00 63.72 261 SER A N 1
ATOM 2099 C CA . SER A 1 261 ? -6.298 26.800 -9.314 1.00 63.72 261 SER A CA 1
ATOM 2100 C C . SER A 1 261 ? -6.259 25.267 -9.389 1.00 63.72 261 SER A C 1
ATOM 2102 O O . SER A 1 261 ? -5.182 24.675 -9.494 1.00 63.72 261 SER A O 1
ATOM 2104 N N . HIS A 1 262 ? -7.415 24.597 -9.384 1.00 65.94 262 HIS A N 1
ATOM 2105 C CA . HIS A 1 262 ? -7.500 23.153 -9.544 1.00 65.94 262 HIS A CA 1
ATOM 2106 C C . HIS A 1 262 ? -7.775 22.780 -11.011 1.00 65.94 262 HIS A C 1
ATOM 2108 O O . HIS A 1 262 ? -8.873 23.040 -11.507 1.00 65.94 262 HIS A O 1
ATOM 2114 N N . PRO A 1 263 ? -6.829 22.125 -11.713 1.00 69.75 263 PRO A N 1
ATOM 2115 C CA . PRO A 1 263 ? -7.053 21.717 -13.093 1.00 69.75 263 PRO A CA 1
ATOM 2116 C C . PRO A 1 263 ? -8.215 20.722 -13.176 1.00 69.75 263 PRO A C 1
ATOM 2118 O O . PRO A 1 263 ? -8.274 19.747 -12.425 1.00 69.75 263 PRO A O 1
ATOM 2121 N N . LYS A 1 264 ? -9.131 20.966 -14.118 1.00 74.00 264 LYS A N 1
ATOM 2122 C CA . LYS A 1 264 ? -10.228 20.056 -14.480 1.00 74.00 264 LYS A CA 1
ATOM 2123 C C . LYS A 1 264 ? -9.725 18.993 -15.451 1.00 74.00 264 LYS A C 1
ATOM 2125 O O . LYS A 1 264 ? -10.278 18.821 -16.533 1.00 74.00 264 LYS A O 1
ATOM 2130 N N . ALA A 1 265 ? -8.653 18.318 -15.074 1.00 74.69 265 ALA A N 1
ATOM 2131 C CA . ALA A 1 265 ? -8.056 17.272 -15.876 1.00 74.69 265 ALA A CA 1
ATOM 2132 C C . ALA A 1 265 ? -7.613 16.110 -14.995 1.00 74.69 265 ALA A C 1
ATOM 2134 O O . ALA A 1 265 ? -7.262 16.283 -13.825 1.00 74.69 265 ALA A O 1
ATOM 2135 N N . TRP A 1 266 ? -7.638 14.931 -15.591 1.00 70.56 266 TRP A N 1
ATOM 2136 C CA . TRP A 1 266 ? -6.999 13.734 -15.089 1.00 70.56 266 TRP A CA 1
ATOM 2137 C C . TRP A 1 266 ? -5.470 13.920 -15.010 1.00 70.56 266 TRP A C 1
ATOM 2139 O O . TRP A 1 266 ? -4.920 14.817 -15.658 1.00 70.56 266 TRP A O 1
ATOM 2149 N N . PRO A 1 267 ? -4.752 13.079 -14.241 1.00 64.38 267 PRO A N 1
ATOM 2150 C CA . PRO A 1 267 ? -3.287 13.116 -14.176 1.00 64.38 267 PRO A CA 1
ATOM 2151 C C . PRO A 1 267 ? -2.591 12.928 -15.533 1.00 64.38 267 PRO A C 1
ATOM 2153 O O . PRO A 1 267 ? -1.472 13.395 -15.712 1.00 64.38 267 PRO A O 1
ATOM 2156 N N . ASP A 1 268 ? -3.261 12.282 -16.492 1.00 64.00 268 ASP A N 1
ATOM 2157 C CA . ASP A 1 268 ? -2.799 12.108 -17.876 1.00 64.00 268 ASP A CA 1
ATOM 2158 C C . ASP A 1 268 ? -3.026 13.350 -18.769 1.00 64.00 268 ASP A C 1
ATOM 2160 O O . ASP A 1 268 ? -2.701 13.336 -19.954 1.00 64.00 268 ASP A O 1
ATOM 2164 N N . GLY A 1 269 ? -3.586 14.429 -18.210 1.00 65.75 269 GLY A N 1
ATOM 2165 C CA . GLY A 1 269 ? -3.880 15.678 -18.909 1.00 65.75 269 GLY A CA 1
ATOM 2166 C C . GLY A 1 269 ? -5.220 15.701 -19.648 1.00 65.75 269 GLY A C 1
ATOM 2167 O O . GLY A 1 269 ? -5.587 16.747 -20.187 1.00 65.75 269 GLY A O 1
ATOM 2168 N N . THR A 1 270 ? -5.988 14.606 -19.662 1.00 74.81 270 THR A N 1
ATOM 2169 C CA . THR A 1 270 ? -7.312 14.594 -20.298 1.00 74.81 270 THR A CA 1
ATOM 2170 C C . THR A 1 270 ? -8.326 15.383 -19.472 1.00 74.81 270 THR A C 1
ATOM 2172 O O . THR A 1 270 ? -8.421 15.237 -18.256 1.00 74.81 270 THR A O 1
ATOM 2175 N N . ALA A 1 271 ? -9.094 16.264 -20.116 1.00 78.00 271 ALA A N 1
ATOM 2176 C CA . ALA A 1 271 ? -10.052 17.112 -19.412 1.00 78.00 271 ALA A CA 1
ATOM 2177 C C . ALA A 1 271 ? -11.251 16.304 -18.887 1.00 78.00 271 ALA A C 1
ATOM 2179 O O . ALA A 1 271 ? -11.778 15.427 -19.577 1.00 78.00 271 ALA A O 1
ATOM 2180 N N . PHE A 1 272 ? -11.727 16.642 -17.687 1.00 82.69 272 PHE A N 1
ATOM 2181 C CA . PHE A 1 272 ? -13.015 16.155 -17.204 1.00 82.69 272 PHE A CA 1
ATOM 2182 C C . PHE A 1 272 ? -14.144 16.718 -18.067 1.00 82.69 272 PHE A C 1
ATOM 2184 O O . PHE A 1 272 ? -14.115 17.874 -18.491 1.00 82.69 272 PHE A O 1
ATOM 2191 N N . TRP A 1 273 ? -15.149 15.885 -18.323 1.00 87.62 273 TRP A N 1
ATOM 2192 C CA . TRP A 1 273 ? -16.213 16.202 -19.270 1.00 87.62 273 TRP A CA 1
ATOM 2193 C C . TRP A 1 273 ? -17.153 17.316 -18.791 1.00 87.62 273 TRP A C 1
ATOM 2195 O O . TRP A 1 273 ? -17.561 18.171 -19.579 1.00 87.62 273 TRP A O 1
ATOM 2205 N N . ALA A 1 274 ? -17.518 17.313 -17.509 1.00 87.38 274 ALA A N 1
ATOM 2206 C CA . ALA A 1 274 ? -18.466 18.279 -16.980 1.00 87.38 274 ALA A CA 1
ATOM 2207 C C . ALA A 1 274 ? -17.838 19.654 -16.730 1.00 87.38 274 ALA A C 1
ATOM 2209 O O . ALA A 1 274 ? -16.687 19.799 -16.318 1.00 87.38 274 ALA A O 1
ATOM 2210 N N . GLN A 1 275 ? -18.654 20.683 -16.918 1.00 86.38 275 GLN A N 1
ATOM 2211 C CA . GLN A 1 275 ? -18.283 22.073 -16.715 1.00 86.38 275 GLN A CA 1
ATOM 2212 C C . GLN A 1 275 ? -18.964 22.633 -15.469 1.00 86.38 275 GLN A C 1
ATOM 2214 O O . GLN A 1 275 ? -19.928 22.081 -14.945 1.00 86.38 275 GLN A O 1
ATOM 2219 N N . GLN A 1 276 ? -18.438 23.749 -14.977 1.00 84.50 276 GLN A N 1
ATOM 2220 C CA . GLN A 1 276 ? -19.094 24.519 -13.928 1.00 84.50 276 GLN A CA 1
ATOM 2221 C C . GLN A 1 276 ? -19.670 25.757 -14.583 1.00 84.50 276 GLN A C 1
ATOM 2223 O O . GLN A 1 276 ? -18.956 26.441 -15.321 1.00 84.50 276 GLN A O 1
ATOM 2228 N N . LYS A 1 277 ? -20.942 26.037 -14.327 1.00 80.56 277 LYS A N 1
ATOM 2229 C CA . LYS A 1 277 ? -21.575 27.229 -14.878 1.00 80.56 277 LYS A CA 1
ATOM 2230 C C . LYS A 1 277 ? -20.938 28.480 -14.236 1.00 80.56 277 LYS A C 1
ATOM 2232 O O . LYS A 1 277 ? -20.795 28.495 -13.017 1.00 80.56 277 LYS A O 1
ATOM 2237 N N . PRO A 1 278 ? -20.574 29.524 -15.004 1.00 67.62 278 PRO A N 1
ATOM 2238 C CA . PRO A 1 278 ? -19.863 30.696 -14.476 1.00 67.62 278 PRO A CA 1
ATOM 2239 C C . PRO A 1 278 ? -20.568 31.388 -13.301 1.00 67.62 278 PRO A C 1
ATOM 2241 O O . PRO A 1 278 ? -19.914 31.783 -12.340 1.00 67.62 278 PRO A O 1
ATOM 2244 N N . ASP A 1 279 ? -21.902 31.440 -13.347 1.00 69.56 279 ASP A N 1
ATOM 2245 C CA . ASP A 1 279 ? -22.727 32.181 -12.382 1.00 69.56 279 ASP A CA 1
ATOM 2246 C C . ASP A 1 279 ? -23.420 31.277 -11.352 1.00 69.56 279 ASP A C 1
ATOM 2248 O O . ASP A 1 279 ? -24.290 31.719 -10.602 1.00 69.56 279 ASP A O 1
ATOM 2252 N N . SER A 1 280 ? -23.095 29.980 -11.321 1.00 70.19 280 SER A N 1
ATOM 2253 C CA . SER A 1 280 ? -23.712 29.064 -10.362 1.00 70.19 280 SER A CA 1
ATOM 2254 C C . SER A 1 280 ? -22.767 27.956 -9.931 1.00 70.19 280 SER A C 1
ATOM 2256 O O . SER A 1 280 ? -21.997 27.425 -10.723 1.00 70.19 280 SER A O 1
ATOM 2258 N N . LYS A 1 281 ? -22.921 27.496 -8.690 1.00 72.12 281 LYS A N 1
ATOM 2259 C CA . LYS A 1 281 ? -22.185 26.334 -8.176 1.00 72.12 281 LYS A CA 1
ATOM 2260 C C . LYS A 1 281 ? -22.675 24.992 -8.756 1.00 72.12 281 LYS A C 1
ATOM 2262 O O . LYS A 1 281 ? -22.248 23.945 -8.278 1.00 72.12 281 LYS A O 1
ATOM 2267 N N . SER A 1 282 ? -23.563 25.007 -9.757 1.00 82.31 282 SER A N 1
ATOM 2268 C CA . SER A 1 282 ? -24.037 23.816 -10.466 1.00 82.31 282 SER A CA 1
ATOM 2269 C C . SER A 1 282 ? -22.990 23.285 -11.446 1.00 82.31 282 SER A C 1
ATOM 2271 O O . SER A 1 282 ? -22.253 24.037 -12.090 1.00 82.31 282 SER A O 1
ATOM 2273 N N . VAL A 1 283 ? -22.975 21.961 -11.584 1.00 86.44 283 VAL A N 1
ATOM 2274 C CA . VAL A 1 283 ? -22.198 21.252 -12.601 1.00 86.44 283 VAL A CA 1
ATOM 2275 C C . VAL A 1 283 ? -23.100 20.962 -13.784 1.00 86.44 283 VAL A C 1
ATOM 2277 O O . VAL A 1 283 ? -24.212 20.464 -13.605 1.00 86.44 283 VAL A O 1
ATOM 2280 N N . THR A 1 284 ? -22.628 21.282 -14.981 1.00 89.31 284 THR A N 1
ATOM 2281 C CA . THR A 1 284 ? -23.400 21.173 -16.211 1.00 89.31 284 THR A CA 1
ATOM 2282 C C . THR A 1 284 ? -22.652 20.407 -17.287 1.00 89.31 284 THR A C 1
ATOM 2284 O O . THR A 1 284 ? -21.429 20.284 -17.283 1.00 89.31 284 THR A O 1
ATOM 2287 N N . THR A 1 285 ? -23.416 19.901 -18.236 1.00 86.62 285 THR A N 1
ATOM 2288 C CA . THR A 1 285 ? -22.925 19.425 -19.526 1.00 86.62 285 THR A CA 1
ATOM 2289 C C . THR A 1 285 ? -22.492 20.604 -20.411 1.00 86.62 285 THR A C 1
ATOM 2291 O O . THR A 1 285 ? -22.760 21.766 -20.088 1.00 86.62 285 THR A O 1
ATOM 2294 N N . SER A 1 286 ? -21.854 20.322 -21.551 1.00 82.19 286 SER A N 1
ATOM 2295 C CA . SER A 1 286 ? -21.505 21.348 -22.547 1.00 82.19 286 SER A CA 1
ATOM 2296 C C . SER A 1 286 ? -22.730 22.015 -23.190 1.00 82.19 286 SER A C 1
ATOM 2298 O O . SER A 1 286 ? -22.652 23.177 -23.571 1.00 82.19 286 SER A O 1
ATOM 2300 N N . ASP A 1 287 ? -23.873 21.321 -23.260 1.00 82.88 287 ASP A N 1
ATOM 2301 C CA . ASP A 1 287 ? -25.170 21.870 -23.689 1.00 82.88 287 ASP A CA 1
ATOM 2302 C C . ASP A 1 287 ? -25.952 22.555 -22.547 1.00 82.88 287 ASP A C 1
ATOM 2304 O O . ASP A 1 287 ? -27.109 22.930 -22.721 1.00 82.88 287 ASP A O 1
ATOM 2308 N N . GLY A 1 288 ? -25.333 22.741 -21.374 1.00 83.50 288 GLY A N 1
ATOM 2309 C CA . GLY A 1 288 ? -25.881 23.540 -20.275 1.00 83.50 288 GLY A CA 1
ATOM 2310 C C . GLY A 1 288 ? -26.912 22.835 -19.387 1.00 83.50 288 GLY A C 1
ATOM 2311 O O . GLY A 1 288 ? -27.538 23.488 -18.551 1.00 83.50 288 GLY A O 1
ATOM 2312 N N . LYS A 1 289 ? -27.090 21.515 -19.517 1.00 87.62 289 LYS A N 1
ATOM 2313 C CA . LYS A 1 289 ? -27.985 20.726 -18.654 1.00 87.62 289 LYS A CA 1
ATOM 2314 C C . LYS A 1 289 ? -27.326 20.438 -17.310 1.00 87.62 289 LYS A C 1
ATOM 2316 O O . LYS A 1 289 ? -26.153 20.081 -17.254 1.00 87.62 289 LYS A O 1
ATOM 2321 N N . GLU A 1 290 ? -28.080 20.556 -16.219 1.00 90.12 290 GLU A N 1
ATOM 2322 C CA . GLU A 1 290 ? -27.559 20.295 -14.873 1.00 90.12 290 GLU A CA 1
ATOM 2323 C C . GLU A 1 290 ? -27.331 18.803 -14.611 1.00 90.12 290 GLU A C 1
ATOM 2325 O O . GLU A 1 290 ? -28.177 17.960 -14.913 1.00 90.12 290 GLU A O 1
ATOM 2330 N N . ILE A 1 291 ? -26.209 18.492 -13.967 1.00 90.69 291 ILE A N 1
ATOM 2331 C CA . ILE A 1 291 ? -25.827 17.151 -13.534 1.00 90.69 291 ILE A CA 1
ATOM 2332 C C . ILE A 1 291 ? -26.144 16.988 -12.043 1.00 90.69 291 ILE A C 1
ATOM 2334 O O . ILE A 1 291 ? -25.919 17.882 -11.226 1.00 90.69 291 ILE A O 1
ATOM 2338 N N . CYS A 1 292 ? -26.676 15.829 -11.659 1.00 89.56 292 CYS A N 1
ATOM 2339 C CA . CYS A 1 292 ? -27.046 15.559 -10.276 1.00 89.56 292 CYS A CA 1
ATOM 2340 C C . CYS A 1 292 ? -25.828 15.226 -9.396 1.00 89.56 292 CYS A C 1
ATOM 2342 O O . CYS A 1 292 ? -25.130 14.234 -9.631 1.00 89.56 292 CYS A O 1
ATOM 2344 N N . PHE A 1 293 ? -25.624 16.008 -8.329 1.00 87.88 293 PHE A N 1
ATOM 2345 C CA . PHE A 1 293 ? -24.576 15.773 -7.329 1.00 87.88 293 PHE A CA 1
ATOM 2346 C C . PHE A 1 293 ? -24.744 14.451 -6.587 1.00 87.88 293 PHE A C 1
ATOM 2348 O O . PHE A 1 293 ? -23.813 13.653 -6.539 1.00 87.88 293 PHE A O 1
ATOM 2355 N N . ASN A 1 294 ? -25.940 14.195 -6.054 1.00 86.31 294 ASN A N 1
ATOM 2356 C CA . ASN A 1 294 ? -26.199 13.013 -5.230 1.00 86.31 294 ASN A CA 1
ATOM 2357 C C . ASN A 1 294 ? -25.979 11.719 -6.013 1.00 86.31 294 ASN A C 1
ATOM 2359 O O . ASN A 1 294 ? -25.374 10.787 -5.485 1.00 86.31 294 ASN A O 1
ATOM 2363 N N . TYR A 1 295 ? -26.381 11.697 -7.286 1.00 88.62 295 TYR A N 1
ATOM 2364 C CA . TYR A 1 295 ? -26.061 10.590 -8.178 1.00 88.62 295 TYR A CA 1
ATOM 2365 C C . TYR A 1 295 ? -24.548 10.435 -8.351 1.00 88.62 295 TYR A C 1
ATOM 2367 O O . TYR A 1 295 ? -24.038 9.332 -8.209 1.00 88.62 295 TYR A O 1
ATOM 2375 N N . ASN A 1 296 ? -23.812 11.522 -8.600 1.00 89.31 296 ASN A N 1
ATOM 2376 C CA . ASN A 1 296 ? -22.365 11.459 -8.820 1.00 89.31 296 ASN A CA 1
ATOM 2377 C C . ASN A 1 296 ? -21.546 11.057 -7.586 1.00 89.31 296 ASN A C 1
ATOM 2379 O O . ASN A 1 296 ? -20.436 10.556 -7.754 1.00 89.31 296 ASN A O 1
ATOM 2383 N N . ILE A 1 297 ? -22.099 11.225 -6.382 1.00 86.44 297 ILE A N 1
ATOM 2384 C CA . ILE A 1 297 ? -21.458 10.849 -5.115 1.00 86.44 297 ILE A CA 1
ATOM 2385 C C . ILE A 1 297 ? -21.860 9.437 -4.668 1.00 86.44 297 ILE A C 1
ATOM 2387 O O . ILE A 1 297 ? -21.008 8.678 -4.222 1.00 86.44 297 ILE A O 1
ATOM 2391 N N . HIS A 1 298 ? -23.142 9.079 -4.776 1.00 83.75 298 HIS A N 1
ATOM 2392 C CA . HIS A 1 298 ? -23.698 7.868 -4.152 1.00 83.75 298 HIS A CA 1
ATOM 2393 C C . HIS A 1 298 ? -24.338 6.884 -5.153 1.00 83.75 298 HIS A C 1
ATOM 2395 O O . HIS A 1 298 ? -24.902 5.860 -4.763 1.00 83.75 298 HIS A O 1
ATOM 2401 N N . GLY A 1 299 ? -24.303 7.184 -6.451 1.00 84.31 299 GLY A N 1
ATOM 2402 C CA . GLY A 1 299 ? -24.847 6.336 -7.508 1.00 84.31 299 GLY A CA 1
ATOM 2403 C C . GLY A 1 299 ? -26.369 6.177 -7.467 1.00 84.31 299 GLY A C 1
ATOM 2404 O O . GLY A 1 299 ? -27.111 7.060 -7.032 1.00 84.31 299 GLY A O 1
ATOM 2405 N N . LYS A 1 300 ? -26.857 5.023 -7.938 1.00 78.62 300 LYS A N 1
ATOM 2406 C CA . LYS A 1 300 ? -28.299 4.706 -8.019 1.00 78.62 300 LYS A CA 1
ATOM 2407 C C . LYS A 1 300 ? -28.975 4.552 -6.651 1.00 78.62 300 LYS A C 1
ATOM 2409 O O . LYS A 1 300 ? -30.188 4.692 -6.567 1.00 78.62 300 LYS A O 1
ATOM 2414 N N . ALA A 1 301 ? -28.204 4.293 -5.594 1.00 68.06 301 ALA A N 1
ATOM 2415 C CA . ALA A 1 301 ? -28.710 4.223 -4.222 1.00 68.06 301 ALA A CA 1
ATOM 2416 C C . ALA A 1 301 ? -29.050 5.610 -3.641 1.00 68.06 301 ALA A C 1
ATOM 2418 O O . ALA A 1 301 ? -29.636 5.718 -2.564 1.00 68.06 301 ALA A O 1
ATOM 2419 N N . SER A 1 302 ? -28.683 6.683 -4.345 1.00 71.38 302 SER A N 1
ATOM 2420 C CA . SER A 1 302 ? -28.893 8.050 -3.893 1.00 71.38 302 SER A CA 1
ATOM 2421 C C . SER A 1 302 ? -30.358 8.485 -3.988 1.00 71.38 302 SER A C 1
ATOM 2423 O O . SER A 1 302 ? -31.045 8.286 -4.991 1.00 71.38 302 SER A O 1
ATOM 2425 N N . ARG A 1 303 ? -30.849 9.150 -2.937 1.00 72.75 303 ARG A N 1
ATOM 2426 C CA . ARG A 1 303 ? -32.121 9.880 -2.984 1.00 72.75 303 ARG A CA 1
ATOM 2427 C C . ARG A 1 303 ? -31.848 11.290 -3.510 1.00 72.75 303 ARG A C 1
ATOM 2429 O O . ARG A 1 303 ? -31.591 12.216 -2.748 1.00 72.75 303 ARG A O 1
ATOM 2436 N N . CYS A 1 304 ? -31.855 11.453 -4.833 1.00 72.00 304 CYS A N 1
ATOM 2437 C CA . CYS A 1 304 ? -31.659 12.756 -5.491 1.00 72.00 304 CYS A CA 1
ATOM 2438 C C . CYS A 1 304 ? -32.815 13.740 -5.244 1.00 72.00 304 CYS A C 1
ATOM 2440 O O . CYS A 1 304 ? -32.660 14.945 -5.423 1.00 72.00 304 CYS A O 1
ATOM 2442 N N . SER A 1 305 ? -33.978 13.218 -4.859 1.00 64.50 305 SER A N 1
ATOM 2443 C CA . SER A 1 305 ? -35.205 13.952 -4.566 1.00 64.50 305 SER A CA 1
ATOM 2444 C C . SER A 1 305 ? -36.063 13.113 -3.602 1.00 64.50 305 SER A C 1
ATOM 2446 O O . SER A 1 305 ? -35.838 11.908 -3.463 1.00 64.50 305 SER A O 1
ATOM 2448 N N . ARG A 1 306 ? -37.047 13.736 -2.932 1.00 56.19 306 ARG A N 1
ATOM 2449 C CA . ARG A 1 306 ? -38.034 13.045 -2.071 1.00 56.19 306 ARG A CA 1
ATOM 2450 C C . ARG A 1 306 ? -38.827 11.977 -2.842 1.00 56.19 306 ARG A C 1
ATOM 2452 O O . ARG A 1 306 ? -39.309 11.024 -2.243 1.00 56.19 306 ARG A O 1
ATOM 2459 N N . ASP A 1 307 ? -38.902 12.140 -4.159 1.00 58.03 307 ASP A N 1
ATOM 2460 C CA . ASP A 1 307 ? -39.430 11.193 -5.135 1.00 58.03 307 ASP A CA 1
ATOM 2461 C C . ASP A 1 307 ? -38.353 10.964 -6.212 1.00 58.03 307 ASP A C 1
ATOM 2463 O O . ASP A 1 307 ? -38.026 11.867 -6.989 1.00 58.03 307 ASP A O 1
ATOM 2467 N N . SER A 1 308 ? -37.731 9.786 -6.227 1.00 55.41 308 SER A N 1
ATOM 2468 C CA . SER A 1 308 ? -36.608 9.461 -7.122 1.00 55.41 308 SER A CA 1
ATOM 2469 C C . SER A 1 308 ? -36.956 9.593 -8.612 1.00 55.41 308 SER A C 1
ATOM 2471 O O . SER A 1 308 ? -36.047 9.763 -9.422 1.00 55.41 308 SER A O 1
ATOM 2473 N N . SER A 1 309 ? -38.248 9.598 -8.965 1.00 60.25 309 SER A N 1
ATOM 2474 C CA . SER A 1 309 ? -38.751 9.776 -10.334 1.00 60.25 309 SER A CA 1
ATOM 2475 C C . SER A 1 309 ? -38.805 11.236 -10.818 1.00 60.25 309 SER A C 1
ATOM 2477 O O . SER A 1 309 ? -39.007 11.478 -12.004 1.00 60.25 309 SER A O 1
ATOM 2479 N N . LYS A 1 310 ? -38.599 12.220 -9.928 1.00 67.81 310 LYS A N 1
ATOM 2480 C CA . LYS A 1 310 ? -38.779 13.661 -10.214 1.00 67.81 310 LYS A CA 1
ATOM 2481 C C . LYS A 1 310 ? -37.485 14.473 -10.275 1.00 67.81 310 LYS A C 1
ATOM 2483 O O . LYS A 1 310 ? -37.529 15.702 -10.257 1.00 67.81 310 LYS A O 1
ATOM 2488 N N . CYS A 1 311 ? -36.319 13.828 -10.309 1.00 79.00 311 CYS A N 1
ATOM 2489 C CA . CYS A 1 311 ? -35.074 14.572 -10.478 1.00 79.00 311 CYS A CA 1
ATOM 2490 C C . CYS A 1 311 ? -34.989 15.115 -11.913 1.00 79.00 311 CYS A C 1
ATOM 2492 O O . CYS A 1 311 ? -34.885 14.345 -12.861 1.00 79.00 311 CYS A O 1
ATOM 2494 N N . THR A 1 312 ? -35.018 16.439 -12.073 1.00 82.00 312 THR A N 1
ATOM 2495 C CA . THR A 1 312 ? -34.880 17.118 -13.376 1.00 82.00 312 THR A CA 1
ATOM 2496 C C . THR A 1 312 ? -33.430 17.194 -13.867 1.00 82.00 312 THR A C 1
ATOM 2498 O O . THR A 1 312 ? -33.176 17.660 -14.976 1.00 82.00 312 THR A O 1
ATOM 2501 N N . ARG A 1 313 ? -32.471 16.750 -13.045 1.00 88.75 313 ARG A N 1
ATOM 2502 C CA . ARG A 1 313 ? -31.032 16.764 -13.333 1.00 88.75 313 ARG A CA 1
ATOM 2503 C C . ARG A 1 313 ? -30.580 15.444 -13.944 1.00 88.75 313 ARG A C 1
ATOM 2505 O O . ARG A 1 313 ? -31.118 14.384 -13.634 1.00 88.75 313 ARG A O 1
ATOM 2512 N N . LEU A 1 314 ? -29.529 15.496 -14.753 1.00 89.25 314 LEU A N 1
ATOM 2513 C CA . LEU A 1 314 ? -28.981 14.324 -15.420 1.00 89.25 314 LEU A CA 1
ATOM 2514 C C . LEU A 1 314 ? -28.230 13.411 -14.444 1.00 89.25 314 LEU A C 1
ATOM 2516 O O . LEU A 1 314 ? -27.369 13.848 -13.675 1.00 89.25 314 LEU A O 1
ATOM 2520 N N . HIS A 1 315 ? -28.538 12.117 -14.515 1.00 91.50 315 HIS A N 1
ATOM 2521 C CA . HIS A 1 315 ? -27.841 11.044 -13.808 1.00 91.50 315 HIS A CA 1
ATOM 2522 C C . HIS A 1 315 ? -26.759 10.443 -14.710 1.00 91.50 315 HIS A C 1
ATOM 2524 O O . HIS A 1 315 ? -26.894 9.334 -15.220 1.00 91.50 315 HIS A O 1
ATOM 2530 N N . ILE A 1 316 ? -25.705 11.224 -14.937 1.00 90.56 316 ILE A N 1
ATOM 2531 C CA . ILE A 1 316 ? -24.541 10.849 -15.745 1.00 90.56 316 ILE A CA 1
ATOM 2532 C C . ILE A 1 316 ? -23.254 11.182 -14.994 1.00 90.56 316 ILE A C 1
ATOM 2534 O O . ILE A 1 316 ? -23.235 12.103 -14.172 1.00 90.56 316 ILE A O 1
ATOM 2538 N N . CYS A 1 317 ? -22.188 10.437 -15.271 1.00 91.50 317 CYS A N 1
ATOM 2539 C CA . CYS A 1 317 ? -20.863 10.642 -14.710 1.00 91.50 317 CYS A CA 1
ATOM 2540 C C . CYS A 1 317 ? -20.312 12.018 -15.103 1.00 91.50 317 CYS A C 1
ATOM 2542 O O . CYS A 1 317 ? -20.116 12.297 -16.286 1.00 91.50 317 CYS A O 1
ATOM 2544 N N . SER A 1 318 ? -20.000 12.865 -14.123 1.00 91.00 318 SER A N 1
ATOM 2545 C CA . SER A 1 318 ? -19.421 14.189 -14.380 1.00 91.00 318 SER A CA 1
ATOM 2546 C C . SER A 1 318 ? -18.005 14.128 -14.961 1.00 91.00 318 SER A C 1
ATOM 2548 O O . SER A 1 318 ? -17.565 15.075 -15.607 1.00 91.00 318 SER A O 1
ATOM 2550 N N . PHE A 1 319 ? -17.290 13.016 -14.788 1.00 90.06 319 PHE A N 1
ATOM 2551 C CA . PHE A 1 319 ? -15.930 12.888 -15.300 1.00 90.06 319 PHE A CA 1
ATOM 2552 C C . PHE A 1 319 ? -15.862 12.552 -16.792 1.00 90.06 319 PHE A C 1
ATOM 2554 O O . PHE A 1 319 ? -14.977 13.058 -17.475 1.00 90.06 319 PHE A O 1
ATOM 2561 N N . CYS A 1 320 ? -16.788 11.737 -17.311 1.00 88.56 320 CYS A N 1
ATOM 2562 C CA . CYS A 1 320 ? -16.735 11.250 -18.699 1.00 88.56 320 CYS A CA 1
ATOM 2563 C C . CYS A 1 320 ? -18.042 11.381 -19.499 1.00 88.56 320 CYS A C 1
ATOM 2565 O O . CYS A 1 320 ? -18.063 11.040 -20.679 1.00 88.56 320 CYS A O 1
ATOM 2567 N N . GLY A 1 321 ? -19.143 11.798 -18.869 1.00 88.31 321 GLY A N 1
ATOM 2568 C CA . GLY A 1 321 ? -20.446 11.987 -19.513 1.00 88.31 321 GLY A CA 1
ATOM 2569 C C . GLY A 1 321 ? -21.285 10.725 -19.744 1.00 88.31 321 GLY A C 1
ATOM 2570 O O . GLY A 1 321 ? -22.375 10.828 -20.302 1.00 88.31 321 GLY A O 1
ATOM 2571 N N . LYS A 1 322 ? -20.837 9.535 -19.323 1.00 88.94 322 LYS A N 1
ATOM 2572 C CA . LYS A 1 322 ? -21.605 8.284 -19.492 1.00 88.94 322 LYS A CA 1
ATOM 2573 C C . LYS A 1 322 ? -22.657 8.078 -18.394 1.00 88.94 322 LYS A C 1
ATOM 2575 O O . LYS A 1 322 ? -22.466 8.509 -17.264 1.00 88.94 322 LYS A O 1
ATOM 2580 N N . ALA A 1 323 ? -23.761 7.402 -18.723 1.00 87.19 323 ALA A N 1
ATOM 2581 C CA . ALA A 1 323 ? -24.900 7.161 -17.820 1.00 87.19 323 ALA A CA 1
ATOM 2582 C C . ALA A 1 323 ? -24.853 5.811 -17.069 1.00 87.19 323 ALA A C 1
ATOM 2584 O O . ALA A 1 323 ? -25.704 5.525 -16.225 1.00 87.19 323 ALA A O 1
ATOM 2585 N N . ASP A 1 324 ? -23.893 4.953 -17.407 1.00 85.12 324 ASP A N 1
ATOM 2586 C CA . ASP A 1 324 ? -23.732 3.605 -16.855 1.00 85.12 324 ASP A CA 1
ATOM 2587 C C . ASP A 1 324 ? -23.165 3.607 -15.427 1.00 85.12 324 ASP A C 1
ATOM 2589 O O . ASP A 1 324 ? -23.474 2.709 -14.642 1.00 85.12 324 ASP A O 1
ATOM 2593 N N . HIS A 1 325 ? -22.402 4.637 -15.061 1.00 86.31 325 HIS A N 1
ATOM 2594 C CA . HIS A 1 325 ? -21.775 4.776 -13.751 1.00 86.31 325 HIS A CA 1
ATOM 2595 C C . HIS A 1 325 ? -21.791 6.231 -13.251 1.00 86.31 325 HIS A C 1
ATOM 2597 O O . HIS A 1 325 ? -22.112 7.169 -13.980 1.00 86.31 325 HIS A O 1
ATOM 2603 N N . HIS A 1 326 ? -21.434 6.420 -11.981 1.00 89.88 326 HIS A N 1
ATOM 2604 C CA . HIS A 1 326 ? -21.364 7.731 -11.329 1.00 89.88 326 HIS A CA 1
ATOM 2605 C C . HIS A 1 326 ? -19.910 8.155 -11.082 1.00 89.88 326 HIS A C 1
ATOM 2607 O O . HIS A 1 326 ? -19.045 7.291 -10.979 1.00 89.88 326 HIS A O 1
ATOM 2613 N N . ALA A 1 327 ? -19.613 9.452 -10.952 1.00 86.94 327 ALA A N 1
ATOM 2614 C CA . ALA A 1 327 ? -18.230 9.940 -10.857 1.00 86.94 327 ALA A CA 1
ATOM 2615 C C . ALA A 1 327 ? -17.374 9.228 -9.793 1.00 86.94 327 ALA A C 1
ATOM 2617 O O . ALA A 1 327 ? -16.293 8.736 -10.109 1.00 86.94 327 ALA A O 1
ATOM 2618 N N . LEU A 1 328 ? -17.875 9.089 -8.560 1.00 86.69 328 LEU A N 1
ATOM 2619 C CA . LEU A 1 328 ? -17.107 8.476 -7.466 1.00 86.69 328 LEU A CA 1
ATOM 2620 C C . LEU A 1 328 ? -17.047 6.940 -7.490 1.00 86.69 328 LEU A C 1
ATOM 2622 O O . LEU A 1 328 ? -16.387 6.351 -6.638 1.00 86.69 328 LEU A O 1
ATOM 2626 N N . SER A 1 329 ? -17.662 6.285 -8.480 1.00 84.44 329 SER A N 1
ATOM 2627 C CA . SER A 1 329 ? -17.368 4.870 -8.768 1.00 84.44 329 SER A CA 1
ATOM 2628 C C . SER A 1 329 ? -16.038 4.678 -9.493 1.00 84.44 329 SER A C 1
ATOM 2630 O O . SER A 1 329 ? -15.568 3.551 -9.607 1.00 84.44 329 SER A O 1
ATOM 2632 N N . TRP A 1 330 ? -15.461 5.764 -10.026 1.00 83.00 330 TRP A N 1
ATOM 2633 C CA . TRP A 1 330 ? -14.210 5.789 -10.791 1.00 83.00 330 TRP A CA 1
ATOM 2634 C C . TRP A 1 330 ? -14.185 4.918 -12.056 1.00 83.00 330 TRP A C 1
ATOM 2636 O O . TRP A 1 330 ? -13.188 4.912 -12.769 1.00 83.00 330 TRP A O 1
ATOM 2646 N N . SER A 1 331 ? -15.295 4.272 -12.423 1.00 81.12 331 SER A N 1
ATOM 2647 C CA . SER A 1 331 ? -15.356 3.287 -13.512 1.00 81.12 331 SER A CA 1
ATOM 2648 C C . SER A 1 331 ? -15.101 3.858 -14.917 1.00 81.12 331 SER A C 1
ATOM 2650 O O . SER A 1 331 ? -14.873 3.102 -15.860 1.00 81.12 331 SER A O 1
ATOM 2652 N N . CYS A 1 332 ? -15.120 5.184 -15.096 1.00 76.88 332 CYS A N 1
ATOM 2653 C CA . CYS A 1 332 ? -14.722 5.829 -16.353 1.00 76.88 332 CYS A CA 1
ATOM 2654 C C . CYS A 1 332 ? -13.224 5.825 -16.611 1.00 76.88 332 CYS A C 1
ATOM 2656 O O . CYS A 1 332 ? -12.816 5.988 -17.761 1.00 76.88 332 CYS A O 1
ATOM 2658 N N . HIS A 1 333 ? -12.420 5.701 -15.562 1.00 69.94 333 HIS A N 1
ATOM 2659 C CA . HIS A 1 333 ? -10.979 5.756 -15.679 1.00 69.94 333 HIS A CA 1
ATOM 2660 C C . HIS A 1 333 ? -10.451 4.352 -15.979 1.00 69.94 333 HIS A C 1
ATOM 2662 O O . HIS A 1 333 ? -10.863 3.377 -15.353 1.00 69.94 333 HIS A O 1
ATOM 2668 N N . SER A 1 334 ? -9.554 4.233 -16.959 1.00 56.91 334 SER A N 1
ATOM 2669 C CA . SER A 1 334 ? -9.030 2.947 -17.452 1.00 56.91 334 SER A CA 1
ATOM 2670 C C . SER A 1 334 ? -8.383 2.093 -16.357 1.00 56.91 334 SER A C 1
ATOM 2672 O O . SER A 1 334 ? -8.421 0.873 -16.451 1.00 56.91 334 SER A O 1
ATOM 2674 N N . GLN A 1 335 ? -7.870 2.719 -15.295 1.00 51.91 335 GLN A N 1
ATOM 2675 C CA . GLN A 1 335 ? -7.292 2.039 -14.130 1.00 51.91 335 GLN A CA 1
ATOM 2676 C C . GLN A 1 335 ? -8.334 1.443 -13.157 1.00 51.91 335 GLN A C 1
ATOM 2678 O O . GLN A 1 335 ? -7.960 0.694 -12.264 1.00 51.91 335 GLN A O 1
ATOM 2683 N N . PHE A 1 336 ? -9.626 1.758 -13.318 1.00 46.44 336 PHE A N 1
ATOM 2684 C CA . PHE A 1 336 ? -10.715 1.352 -12.414 1.00 46.44 336 PHE A CA 1
ATOM 2685 C C . PHE A 1 336 ? -11.915 0.729 -13.145 1.00 46.44 336 PHE A C 1
ATOM 2687 O O . PHE A 1 336 ? -12.970 0.519 -12.541 1.00 46.44 336 PHE A O 1
ATOM 2694 N N . LYS A 1 337 ? -11.792 0.423 -14.444 1.00 40.41 337 LYS A N 1
ATOM 2695 C CA . LYS A 1 337 ? -12.791 -0.402 -15.127 1.00 40.41 337 LYS A CA 1
ATOM 2696 C C . LYS A 1 337 ? -12.708 -1.827 -14.573 1.00 40.41 337 LYS A C 1
ATOM 2698 O O . LYS A 1 337 ? -11.655 -2.443 -14.727 1.00 40.41 337 LYS A O 1
ATOM 2703 N N . PRO A 1 338 ? -13.781 -2.386 -13.988 1.00 33.19 338 PRO A N 1
ATOM 2704 C CA . PRO A 1 338 ? -13.865 -3.830 -13.874 1.00 33.19 338 PRO A CA 1
ATOM 2705 C C . PRO A 1 338 ? -13.931 -4.393 -15.298 1.00 33.19 338 PRO A C 1
ATOM 2707 O O . PRO A 1 338 ? -14.747 -3.959 -16.115 1.00 33.19 338 PRO A O 1
ATOM 2710 N N . SER A 1 339 ? -13.014 -5.297 -15.618 1.00 36.91 339 SER A N 1
ATOM 2711 C CA . SER A 1 339 ? -13.054 -6.090 -16.843 1.00 36.91 339 SER A CA 1
ATOM 2712 C C . SER A 1 339 ? -14.356 -6.897 -16.848 1.00 36.91 339 SER A C 1
ATOM 2714 O O . SER A 1 339 ? -14.629 -7.589 -15.866 1.00 36.91 339 SER A O 1
ATOM 2716 N N . ASN A 1 340 ? -15.155 -6.786 -17.913 1.00 33.81 340 ASN A N 1
ATOM 2717 C CA . ASN A 1 340 ? -16.208 -7.768 -18.201 1.00 33.81 340 ASN A CA 1
ATOM 2718 C C . ASN A 1 340 ? -15.596 -9.118 -18.566 1.00 33.81 340 ASN A C 1
ATOM 2720 O O . ASN A 1 340 ? -14.522 -9.102 -19.217 1.00 33.81 340 ASN A O 1
#

Sequence (340 aa):
MDNWYLINPANEVNWAFINHNQTNFPNIVVGTEEHVRIPLAWFTNDNLAFINRNISSFPTQKTSGINDEKPIPILNMHAVANNQVFTCLHRELPDNFAEWLEATNNMINFQALRDIKGSSANQMWFTQHFTFFMNQVDKVRLYDAWKDKDLELRVERREKQARFDRPHYEQIYGIAKESYKADQRAREEMKSELDTLKALVAILSSQKSSSSSSHGRNGGSNRGSHSNNQSFLSSGSGFAANPVCILCGKKGHAVQDHDKSHPKAWPDGTAFWAQQKPDSKSVTTSDGKEICFNYNIHGKASRCSRDSSKCTRLHICSFCGKADHHALSWSCHSQFKPSN

Organism: NCBI:txid2316362